Protein AF-A0A7C5DCW2-F1 (afdb_monomer_lite)

Foldseek 3Di:
DPPVVVVVVVVVVVVVVPDDPPQAADDDDLVPDDDDPPVCVVCVDPDDDDDDADPCVVCVLVQQPVVVCCVVPPDDCCVVQVDFDADPSGGTVSVVVVVVVVCVVVVVDDDDHLDDDPVCVVVVNPDRVLSQQCVQQVHNRPQGAGQLCSVLVSCVVVVVDDPPDAQPAEDCDDDHRNGGDHNDDDDPSSRYQHAHPVRHRPPPPPDPDVVVDDPVCSPDPCSPPDPD

Secondary structure (DSSP, 8-state):
--HHHHHHHHHHHHHHHSSPP--PPPP--GGG----HHHHHHHTT--------STTTTTTTTTTTHHHHHHH-SS--HHHHT---B-TT--BGGGTHHHHHHHHHHTS---------HHHHHTT---HHHHHHHHHHTSS-TTPPPHHHHHHHHHHHTTSS-TTSS-S-EES-SS-TTS---SSPPPGGGS-EE--TTS--TT-SS---GGGS-HHHHTSTTTTS---

Radius of gyration: 23.37 Å; chains: 1; bounding box: 55×63×64 Å

Sequence (228 aa):
MKRRDFIKLSMAAGTAVLLPDFSYAKELDISQITFSSGINTTNNAQTIIIFMYGGASQLGGNLSNIEEIKTASQSNYDNYFRGLTPTANKCWQEAGGTHMESLLANGDMTLFRCCYSKVREENNNKSHGSCTAQNQKGSFDEDSAGILANLAQILESNAVVNENTLMPFITLEGESKFYIEGQKPLSGYLKPVGLTEDLENPYSRDERDWRYYTPQERDIPDYNDDPA

Structure (mmCIF, N/CA/C/O backbone):
data_AF-A0A7C5DCW2-F1
#
_entry.id   AF-A0A7C5DCW2-F1
#
loop_
_atom_site.group_PDB
_atom_site.id
_atom_site.type_symbol
_atom_site.label_atom_id
_atom_site.label_alt_id
_atom_site.label_comp_id
_atom_site.label_asym_id
_atom_site.label_entity_id
_atom_site.label_seq_id
_atom_site.pdbx_PDB_ins_code
_atom_site.Cartn_x
_atom_site.Cartn_y
_atom_site.Cartn_z
_atom_site.occupancy
_atom_site.B_iso_or_equiv
_atom_site.auth_seq_id
_atom_site.auth_comp_id
_atom_site.auth_asym_id
_atom_site.auth_atom_id
_atom_si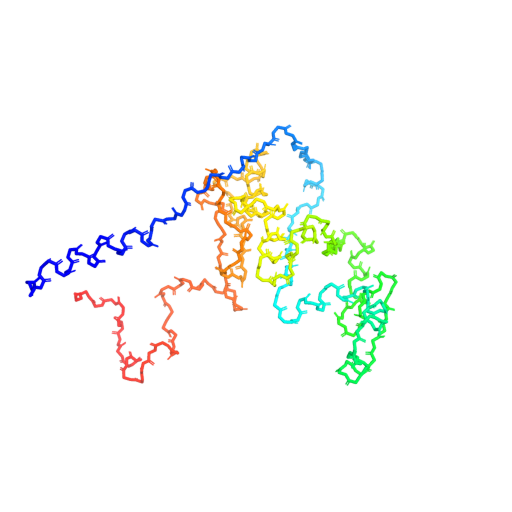te.pdbx_PDB_model_num
ATOM 1 N N . MET A 1 1 ? 16.546 44.649 23.713 1.00 51.41 1 MET A N 1
ATOM 2 C CA . MET A 1 1 ? 15.360 43.765 23.798 1.00 51.41 1 MET A CA 1
ATOM 3 C C . MET A 1 1 ? 15.480 42.895 25.036 1.00 51.41 1 MET A C 1
ATOM 5 O O . MET A 1 1 ? 16.537 42.311 25.240 1.00 51.41 1 MET A O 1
ATOM 9 N N . LYS A 1 2 ? 14.458 42.848 25.900 1.00 61.66 2 LYS A N 1
ATOM 10 C CA . LYS A 1 2 ? 14.501 42.022 27.115 1.00 61.66 2 LYS A CA 1
ATOM 11 C C . LYS A 1 2 ? 14.342 40.559 26.689 1.00 61.66 2 LYS A C 1
ATOM 13 O O . LYS A 1 2 ? 13.412 40.243 25.960 1.00 61.66 2 LYS A O 1
ATOM 18 N N . ARG A 1 3 ? 15.230 39.668 27.146 1.00 57.88 3 ARG A N 1
ATOM 19 C CA . ARG A 1 3 ? 15.242 38.215 26.847 1.00 57.88 3 ARG A CA 1
ATOM 20 C C . ARG A 1 3 ? 13.853 37.558 26.939 1.00 57.88 3 ARG A C 1
ATOM 22 O O . ARG A 1 3 ? 13.533 36.660 26.172 1.00 57.88 3 ARG A O 1
ATOM 29 N N . ARG A 1 4 ? 13.012 38.059 27.846 1.00 60.53 4 ARG A N 1
ATOM 30 C CA . ARG A 1 4 ? 11.632 37.611 28.061 1.00 60.53 4 ARG A CA 1
ATOM 31 C C . ARG A 1 4 ? 10.674 37.955 26.912 1.00 60.53 4 ARG A C 1
ATOM 33 O O . ARG A 1 4 ? 9.762 37.183 26.656 1.00 60.53 4 ARG A O 1
ATOM 40 N N . ASP A 1 5 ? 10.884 39.071 26.223 1.00 60.31 5 ASP A N 1
ATOM 41 C CA . ASP A 1 5 ? 10.054 39.484 25.085 1.00 60.31 5 ASP A CA 1
ATOM 42 C C . ASP A 1 5 ? 10.453 38.711 23.819 1.00 60.31 5 ASP A C 1
ATOM 44 O O . ASP A 1 5 ? 9.588 38.327 23.040 1.00 60.31 5 ASP A O 1
ATOM 48 N N . PHE A 1 6 ? 11.745 38.384 23.675 1.00 58.97 6 PHE A N 1
ATOM 49 C CA . PHE A 1 6 ? 12.241 37.499 22.616 1.00 58.97 6 PHE A CA 1
ATOM 50 C C . PHE A 1 6 ? 11.664 36.085 22.751 1.00 58.97 6 PHE A C 1
ATOM 52 O O . PHE A 1 6 ? 11.065 35.595 21.807 1.00 58.97 6 PHE A O 1
ATOM 59 N N . ILE A 1 7 ? 11.737 35.466 23.937 1.00 53.62 7 ILE A N 1
ATOM 60 C CA . ILE A 1 7 ? 11.194 34.111 24.154 1.00 53.62 7 ILE A CA 1
ATOM 61 C C . ILE A 1 7 ? 9.680 34.061 23.903 1.00 53.62 7 ILE A C 1
ATOM 63 O O . ILE A 1 7 ? 9.200 33.117 23.284 1.00 53.62 7 ILE A O 1
ATOM 67 N N . LYS A 1 8 ? 8.923 35.085 24.316 1.00 43.97 8 LYS A N 1
ATOM 68 C CA . LYS A 1 8 ? 7.479 35.154 24.038 1.00 43.97 8 LYS A CA 1
ATOM 69 C C . LYS A 1 8 ? 7.176 35.253 22.544 1.00 43.97 8 LYS A C 1
ATOM 71 O O . LYS A 1 8 ? 6.247 34.600 22.080 1.00 43.97 8 LYS A O 1
ATOM 76 N N . LEU A 1 9 ? 7.960 36.033 21.798 1.00 45.28 9 LEU A N 1
ATOM 77 C CA . LEU A 1 9 ? 7.805 36.160 20.351 1.00 4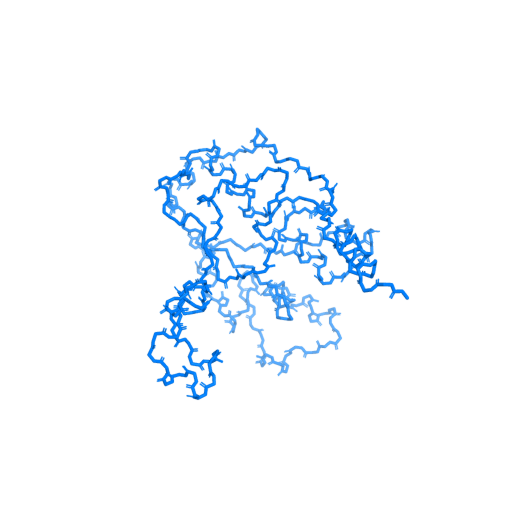5.28 9 LEU A CA 1
ATOM 78 C C . LEU A 1 9 ? 8.198 34.861 19.628 1.00 45.28 9 LEU A C 1
ATOM 80 O O . LEU A 1 9 ? 7.478 34.428 18.736 1.00 45.28 9 LEU A O 1
ATOM 84 N N . SER A 1 10 ? 9.280 34.202 20.053 1.00 51.59 10 SER A N 1
ATOM 85 C CA . SER A 1 10 ? 9.723 32.913 19.506 1.00 51.59 10 SER A CA 1
ATOM 86 C C . SER A 1 10 ? 8.729 31.787 19.795 1.00 51.59 10 SER A C 1
ATOM 88 O O . SER A 1 10 ? 8.511 30.943 18.935 1.00 51.59 10 SER A O 1
ATOM 90 N N . MET A 1 11 ? 8.090 31.785 20.970 1.00 41.72 11 MET A N 1
ATOM 91 C CA . MET A 1 11 ? 7.032 30.825 21.299 1.00 41.72 11 MET A CA 1
ATOM 92 C C . MET A 1 11 ? 5.752 31.085 20.500 1.00 41.72 11 MET A C 1
ATOM 94 O O . MET A 1 11 ? 5.173 30.135 19.992 1.00 41.72 11 MET A O 1
ATOM 98 N N . ALA A 1 12 ? 5.341 32.347 20.330 1.00 43.56 12 ALA A N 1
ATOM 99 C CA . ALA A 1 12 ? 4.166 32.694 19.528 1.00 43.56 12 ALA A CA 1
ATOM 100 C C . ALA A 1 12 ? 4.370 32.401 18.027 1.00 43.56 12 ALA A C 1
ATOM 102 O O . ALA A 1 12 ? 3.467 31.890 17.365 1.00 43.56 12 ALA A O 1
ATOM 103 N N . ALA A 1 13 ? 5.573 32.664 17.501 1.00 43.00 13 ALA A N 1
ATOM 104 C CA . ALA A 1 13 ? 5.956 32.299 16.138 1.00 43.00 13 ALA A CA 1
ATOM 105 C C . ALA A 1 13 ? 6.102 30.775 15.973 1.00 43.00 13 ALA A C 1
ATOM 107 O O . ALA A 1 13 ? 5.686 30.231 14.956 1.00 43.00 13 ALA A O 1
ATOM 108 N N . GLY A 1 14 ? 6.613 30.074 16.991 1.00 40.44 14 GLY A N 1
ATOM 109 C CA . GLY A 1 14 ? 6.705 28.613 17.015 1.00 40.44 14 GLY A CA 1
ATOM 110 C C . GLY A 1 14 ? 5.340 27.926 17.017 1.00 40.44 14 GLY A C 1
ATOM 111 O O . GLY A 1 14 ? 5.153 26.951 16.301 1.00 40.44 14 GLY A O 1
ATOM 112 N N . THR A 1 15 ? 4.350 28.461 17.740 1.00 34.00 15 THR A N 1
ATOM 113 C CA . THR A 1 15 ? 2.981 27.921 17.718 1.00 34.00 15 THR A CA 1
ATOM 114 C C . THR A 1 15 ? 2.258 28.185 16.403 1.00 34.00 15 THR A C 1
ATOM 116 O O . THR A 1 15 ? 1.467 27.350 15.998 1.00 34.00 15 THR A O 1
ATOM 119 N N . ALA A 1 16 ? 2.546 29.286 15.700 1.00 37.25 16 ALA A N 1
ATOM 120 C CA . ALA A 1 16 ? 1.949 29.557 14.387 1.00 37.25 16 ALA A CA 1
ATOM 121 C C . ALA A 1 16 ? 2.520 28.664 13.267 1.00 37.25 16 ALA A C 1
ATOM 123 O O . ALA A 1 16 ? 1.853 28.459 12.262 1.00 37.25 16 ALA A O 1
ATOM 124 N N . VAL A 1 17 ? 3.728 28.115 13.452 1.00 38.78 17 VAL A N 1
ATOM 125 C CA . VAL A 1 17 ? 4.361 27.144 12.535 1.00 38.78 17 VAL A CA 1
ATOM 126 C C . VAL A 1 17 ? 3.994 25.691 12.888 1.00 38.78 17 VAL A C 1
ATOM 128 O O . VAL A 1 17 ? 4.188 24.791 12.079 1.00 38.78 17 VAL A O 1
ATOM 131 N N . LEU A 1 18 ? 3.437 25.458 14.083 1.00 37.22 18 LEU A N 1
ATOM 132 C CA . LEU A 1 18 ? 3.005 24.143 14.576 1.00 37.22 18 LEU A CA 1
ATOM 133 C C . LEU A 1 18 ? 1.483 23.971 14.626 1.00 37.22 18 LEU A C 1
ATOM 135 O O . LEU A 1 18 ? 1.011 22.952 15.130 1.00 37.22 18 LEU A O 1
ATOM 139 N N . LEU A 1 19 ? 0.705 24.934 14.124 1.00 35.00 19 LEU A N 1
ATOM 140 C CA . LEU A 1 19 ? -0.683 24.633 13.809 1.00 35.00 19 LEU A CA 1
ATOM 141 C C . LEU A 1 19 ? -0.652 23.738 12.566 1.00 35.00 19 LEU A C 1
ATOM 143 O O . LEU A 1 19 ? -0.165 24.203 11.534 1.00 35.00 19 LEU A O 1
ATOM 147 N N . PRO A 1 20 ? -1.112 22.473 12.636 1.00 37.38 20 PRO A N 1
ATOM 148 C CA . PRO A 1 20 ? -1.437 21.770 11.408 1.00 37.38 20 PRO A CA 1
ATOM 149 C C . PRO A 1 20 ? -2.408 22.668 10.643 1.00 37.38 20 PRO A C 1
ATOM 151 O O . PRO A 1 20 ? -3.296 23.273 11.258 1.00 37.38 20 PRO A O 1
ATOM 154 N N . ASP A 1 21 ? -2.224 22.792 9.329 1.00 37.47 21 ASP A N 1
ATOM 155 C CA . ASP A 1 21 ? -3.299 23.295 8.489 1.00 37.47 21 ASP A CA 1
ATOM 156 C C . ASP A 1 21 ? -4.546 22.496 8.889 1.00 37.47 21 ASP A C 1
ATOM 158 O O . ASP A 1 21 ? -4.567 21.267 8.804 1.00 37.47 21 ASP A O 1
ATOM 162 N N . PHE A 1 22 ? -5.559 23.177 9.433 1.00 41.41 22 PHE A N 1
ATOM 163 C CA . PHE A 1 22 ? -6.889 22.595 9.598 1.00 41.41 22 PHE A CA 1
ATOM 164 C C . PHE A 1 22 ? -7.523 22.560 8.213 1.00 41.41 22 PHE A C 1
ATOM 166 O O . PHE A 1 22 ? -8.477 23.273 7.905 1.00 41.41 22 PHE A O 1
ATOM 173 N N . SER A 1 23 ? -6.903 21.784 7.345 1.00 38.34 23 SER A N 1
ATOM 174 C CA . SER A 1 23 ? -7.426 21.383 6.072 1.00 38.34 23 SER A CA 1
ATOM 175 C C . SER A 1 23 ? -8.287 20.149 6.381 1.00 38.34 23 SER A C 1
ATOM 177 O O . SER A 1 23 ? -7.886 19.171 7.021 1.00 38.34 23 SER A O 1
ATOM 179 N N . TYR A 1 24 ? -9.585 20.330 6.160 1.00 42.19 24 TYR A N 1
ATOM 180 C CA . TYR A 1 24 ? -10.626 19.421 6.613 1.00 42.19 24 TYR A CA 1
ATOM 181 C C . TYR A 1 24 ? -10.831 18.332 5.562 1.00 42.19 24 TYR A C 1
ATOM 183 O O . TYR A 1 24 ? -11.308 18.610 4.466 1.00 42.19 24 TYR A O 1
ATOM 191 N N . ALA A 1 25 ? -10.560 17.079 5.934 1.00 50.09 25 ALA A N 1
ATOM 192 C CA . ALA A 1 25 ? -10.631 15.948 5.007 1.00 50.09 25 ALA A CA 1
ATOM 193 C C . ALA A 1 25 ? -12.023 15.579 4.521 1.00 50.09 25 ALA A C 1
ATOM 195 O O . ALA A 1 25 ? -13.022 15.834 5.180 1.00 50.09 25 ALA A O 1
ATOM 196 N N . LYS A 1 26 ? -12.110 14.875 3.398 1.00 60.62 26 LYS A N 1
ATOM 197 C CA . LYS A 1 26 ? -13.349 14.184 3.048 1.00 60.62 26 LYS A CA 1
ATOM 198 C C . LYS A 1 26 ? -13.598 12.995 3.987 1.00 60.62 26 LYS A C 1
ATOM 200 O O . LYS A 1 26 ? -12.734 12.129 4.135 1.00 60.62 26 LYS A O 1
ATOM 205 N N . GLU A 1 27 ? -14.784 12.932 4.596 1.00 66.88 27 GLU A N 1
ATOM 206 C CA . GLU A 1 27 ? -15.206 11.768 5.384 1.00 66.88 27 GLU A CA 1
ATOM 207 C C . GLU A 1 27 ? -15.372 10.524 4.498 1.00 66.88 27 GLU A C 1
ATOM 209 O O . GLU A 1 27 ? -15.884 10.590 3.374 1.00 66.88 27 GLU A O 1
ATOM 214 N N . LEU A 1 28 ? -14.942 9.374 5.022 1.00 77.44 28 LEU A N 1
ATOM 215 C CA . LEU A 1 28 ? -15.181 8.076 4.406 1.00 77.44 28 LEU A CA 1
ATOM 216 C C . LEU A 1 28 ? -16.649 7.679 4.608 1.00 77.44 28 LEU A C 1
ATOM 218 O O . LEU A 1 28 ? -17.067 7.369 5.723 1.00 77.44 28 LEU A O 1
ATOM 222 N N . ASP A 1 29 ? -17.422 7.638 3.524 1.00 83.31 29 ASP A N 1
ATOM 223 C CA . ASP A 1 29 ? -18.810 7.176 3.565 1.00 83.31 29 ASP A CA 1
ATOM 224 C C . ASP A 1 29 ? -18.877 5.641 3.520 1.00 83.31 29 ASP A C 1
ATOM 226 O O . ASP A 1 29 ? -18.942 5.022 2.455 1.00 83.31 29 ASP A O 1
ATOM 230 N N . ILE A 1 30 ? -18.869 5.023 4.704 1.00 81.31 30 ILE A N 1
ATOM 231 C CA . ILE A 1 30 ? -18.966 3.567 4.881 1.00 81.31 30 ILE A CA 1
ATOM 232 C C . ILE A 1 30 ? -20.242 2.994 4.243 1.00 81.31 30 ILE A C 1
ATOM 234 O O . ILE A 1 30 ? -20.232 1.847 3.800 1.00 81.31 30 ILE A O 1
ATOM 238 N N . SER A 1 31 ? -21.328 3.772 4.139 1.00 80.44 31 SER A N 1
ATOM 239 C CA . SER A 1 31 ? -22.601 3.285 3.584 1.00 80.44 31 SER A CA 1
ATOM 240 C C . SER A 1 31 ? -22.516 2.936 2.096 1.00 80.44 31 SER A C 1
ATOM 242 O O . SER A 1 31 ? -23.288 2.114 1.605 1.00 80.44 31 SER A O 1
ATOM 244 N N . GLN A 1 32 ? -21.559 3.533 1.381 1.00 83.31 32 GLN A N 1
ATOM 245 C CA . GLN A 1 32 ? -21.313 3.277 -0.039 1.00 83.31 32 GLN A CA 1
ATOM 246 C C . GLN A 1 32 ? -20.378 2.083 -0.270 1.00 83.31 32 GLN A C 1
ATOM 248 O O . GLN A 1 32 ? -20.121 1.704 -1.413 1.00 83.31 32 GLN A O 1
ATOM 253 N N . ILE A 1 33 ? -19.846 1.485 0.798 1.00 81.50 33 ILE A N 1
ATOM 254 C CA . ILE A 1 33 ? -18.842 0.428 0.717 1.00 81.50 33 ILE A CA 1
ATOM 255 C C . ILE A 1 33 ? -19.523 -0.921 0.907 1.00 81.50 33 ILE A C 1
ATOM 257 O O . ILE A 1 33 ? -20.071 -1.233 1.960 1.00 81.50 33 ILE A O 1
ATOM 261 N N . THR A 1 34 ? -19.452 -1.762 -0.123 1.00 82.06 34 THR A N 1
ATOM 262 C CA . THR A 1 34 ? -19.936 -3.142 -0.032 1.00 82.06 34 THR A CA 1
ATOM 263 C C . THR A 1 34 ? -18.843 -4.030 0.553 1.00 82.06 34 THR A C 1
ATOM 265 O O . THR A 1 34 ? -17.888 -4.385 -0.136 1.00 82.06 34 THR A O 1
ATOM 268 N N . PHE A 1 35 ? -18.983 -4.404 1.825 1.00 81.00 35 PHE A N 1
ATOM 269 C CA . PHE A 1 35 ? -18.094 -5.366 2.471 1.00 81.00 35 PHE A CA 1
ATOM 270 C C . PHE A 1 35 ? -18.594 -6.803 2.261 1.00 81.00 35 PHE A C 1
ATOM 272 O O . PHE A 1 35 ? -19.720 -7.143 2.620 1.00 81.00 35 PHE A O 1
ATOM 279 N N . SER A 1 36 ? -17.751 -7.666 1.688 1.00 80.38 36 SER A N 1
ATOM 280 C CA . SER A 1 36 ? -18.080 -9.081 1.481 1.00 80.38 36 SER A CA 1
ATOM 281 C C . SER A 1 36 ? -17.541 -9.938 2.624 1.00 80.38 36 SER A C 1
ATOM 283 O O . SER A 1 36 ? -16.375 -10.342 2.628 1.00 80.38 36 SER A O 1
ATOM 285 N N . SER A 1 37 ? -18.408 -10.269 3.582 1.00 71.69 37 SER A N 1
ATOM 286 C CA . SER A 1 37 ? -18.067 -11.170 4.691 1.00 71.69 37 SER A CA 1
ATOM 287 C C . SER A 1 37 ? -17.673 -12.575 4.217 1.00 71.69 37 SER A C 1
ATOM 289 O O . SER A 1 37 ? -16.816 -13.212 4.831 1.00 71.69 37 SER A O 1
ATOM 291 N N . GLY A 1 38 ? -18.237 -13.041 3.096 1.00 73.94 38 GLY A N 1
ATOM 292 C CA . GLY A 1 38 ? -17.915 -14.335 2.489 1.00 73.94 38 GLY A CA 1
ATOM 293 C C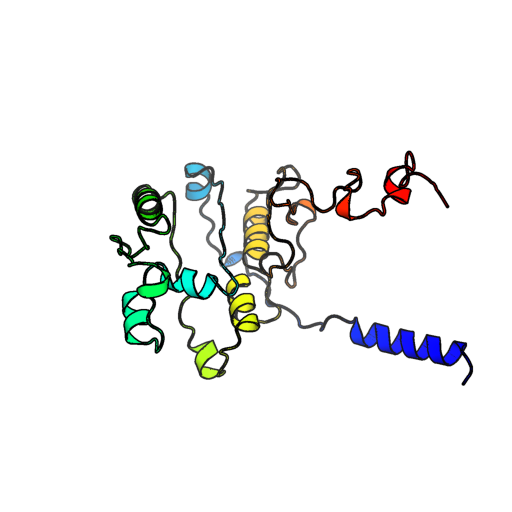 . GLY A 1 38 ? -16.475 -14.420 1.976 1.00 73.94 38 GLY A C 1
ATOM 294 O O . GLY A 1 38 ? -15.816 -15.436 2.176 1.00 73.94 38 GLY A O 1
ATOM 295 N N . ILE A 1 39 ? -15.950 -13.342 1.379 1.00 70.25 39 ILE A N 1
ATOM 296 C CA . ILE A 1 39 ? -14.544 -13.294 0.937 1.00 70.25 39 ILE A CA 1
ATOM 297 C C . ILE A 1 39 ? -13.610 -13.325 2.150 1.00 70.25 39 ILE A C 1
ATOM 299 O O . ILE A 1 39 ? -12.673 -14.118 2.179 1.00 70.25 39 ILE A O 1
ATOM 303 N N . ASN A 1 40 ? -13.891 -12.515 3.176 1.00 70.19 40 ASN A N 1
ATOM 304 C CA . ASN A 1 40 ? -13.058 -12.460 4.379 1.00 70.19 40 ASN A CA 1
ATOM 305 C C . ASN A 1 40 ? -12.978 -13.820 5.099 1.00 70.19 40 ASN A C 1
ATOM 307 O O . ASN A 1 40 ? -11.896 -14.292 5.437 1.00 70.19 40 ASN A O 1
ATOM 311 N N . THR A 1 41 ? -14.129 -14.472 5.291 1.00 69.50 41 THR A N 1
ATOM 312 C CA . THR A 1 41 ? -14.218 -15.777 5.971 1.00 69.50 41 THR A CA 1
ATOM 313 C C . THR A 1 41 ? -13.579 -16.914 5.179 1.00 69.50 41 THR A C 1
ATOM 315 O O . THR A 1 41 ? -12.977 -17.797 5.781 1.00 69.50 41 THR A O 1
ATOM 318 N N . THR A 1 42 ? -13.661 -16.886 3.846 1.00 69.44 42 THR A N 1
ATOM 319 C CA . THR A 1 42 ? -13.056 -17.919 2.986 1.00 69.44 42 THR A CA 1
ATOM 320 C C . THR A 1 42 ? -11.534 -17.790 2.917 1.00 69.44 42 THR A C 1
ATOM 322 O O . THR A 1 42 ? -10.840 -18.801 2.878 1.00 69.44 42 THR A O 1
ATOM 325 N N . ASN A 1 43 ? -11.011 -16.560 2.944 1.00 63.00 43 ASN A N 1
ATOM 326 C CA . ASN A 1 43 ? -9.582 -16.299 2.760 1.00 63.00 43 ASN A CA 1
ATOM 327 C C . ASN A 1 43 ? -8.782 -16.218 4.066 1.00 63.00 43 ASN A C 1
ATOM 329 O O . ASN A 1 43 ? -7.563 -16.086 3.995 1.00 63.00 43 ASN A O 1
ATOM 333 N N . ASN A 1 44 ? -9.438 -16.255 5.236 1.00 62.28 44 ASN A N 1
ATOM 334 C CA . ASN A 1 44 ? -8.809 -16.044 6.548 1.00 62.28 44 ASN A CA 1
ATOM 335 C C . ASN A 1 44 ? -7.792 -14.883 6.510 1.00 62.28 44 ASN A C 1
ATOM 337 O O . ASN A 1 44 ? -6.629 -15.048 6.878 1.00 62.28 44 ASN A O 1
ATOM 341 N N . ALA A 1 45 ? -8.209 -13.766 5.903 1.00 60.97 45 ALA A N 1
ATOM 342 C CA . ALA A 1 45 ? -7.323 -12.911 5.121 1.00 60.97 45 ALA A CA 1
ATOM 343 C C . ALA A 1 45 ? -6.201 -12.262 5.951 1.00 60.97 45 ALA A C 1
ATOM 345 O O . ALA A 1 45 ? -6.354 -11.173 6.500 1.00 60.97 45 ALA A O 1
ATOM 346 N N . GLN A 1 46 ? -5.032 -12.901 5.965 1.00 69.50 46 GLN A N 1
ATOM 347 C CA . GLN A 1 46 ? -3.767 -12.284 6.345 1.00 69.50 46 GLN A CA 1
ATOM 348 C C . GLN A 1 46 ? -3.193 -11.619 5.097 1.00 69.50 46 GLN A C 1
ATOM 350 O O . GLN A 1 46 ? -2.667 -12.282 4.206 1.00 69.50 46 GLN A O 1
ATOM 355 N N . THR A 1 47 ? -3.362 -10.302 4.994 1.00 73.00 47 THR A N 1
ATOM 356 C CA . THR A 1 47 ? -2.934 -9.555 3.808 1.00 73.00 47 THR A CA 1
ATOM 357 C C . THR A 1 47 ? -1.607 -8.870 4.082 1.00 73.00 47 THR A C 1
ATOM 359 O O . THR A 1 47 ? -1.523 -8.001 4.946 1.00 73.00 47 THR A O 1
ATOM 362 N N . ILE A 1 48 ? -0.581 -9.227 3.312 1.00 71.81 48 ILE A N 1
ATOM 363 C CA . ILE A 1 48 ? 0.674 -8.478 3.275 1.00 71.81 48 ILE A CA 1
ATOM 364 C C . ILE A 1 48 ? 0.549 -7.433 2.171 1.00 71.81 48 ILE A C 1
ATOM 366 O O . ILE A 1 48 ? 0.355 -7.767 1.002 1.00 71.81 48 ILE A O 1
ATOM 370 N N . ILE A 1 49 ? 0.661 -6.161 2.542 1.00 74.81 49 ILE A N 1
ATOM 371 C CA . ILE A 1 49 ? 0.637 -5.049 1.594 1.00 74.81 49 ILE A CA 1
ATOM 372 C C . ILE A 1 49 ? 2.066 -4.568 1.417 1.00 74.81 49 ILE A C 1
ATOM 374 O O . ILE A 1 49 ? 2.663 -4.001 2.325 1.00 74.81 49 ILE A O 1
ATOM 378 N N . ILE A 1 50 ? 2.610 -4.806 0.227 1.00 72.94 50 ILE A N 1
ATOM 379 C CA . ILE A 1 50 ? 3.939 -4.337 -0.148 1.00 72.94 50 ILE A CA 1
ATOM 380 C C . ILE A 1 50 ? 3.754 -3.130 -1.053 1.00 72.94 50 ILE A C 1
ATOM 382 O O . ILE A 1 50 ? 3.339 -3.261 -2.206 1.00 72.94 50 ILE A O 1
ATOM 386 N N . PHE A 1 51 ? 4.071 -1.947 -0.537 1.00 73.88 51 PHE A N 1
ATOM 387 C CA . PHE A 1 51 ? 4.109 -0.738 -1.342 1.00 73.88 51 PHE A CA 1
ATOM 388 C C . PHE A 1 51 ? 5.548 -0.338 -1.618 1.00 73.88 51 PHE A C 1
ATOM 390 O O . PHE A 1 51 ? 6.278 0.114 -0.743 1.00 73.88 51 PHE A O 1
ATOM 397 N N . MET A 1 52 ? 5.961 -0.485 -2.869 1.00 68.69 52 MET A N 1
ATOM 398 C CA . MET A 1 52 ? 7.289 -0.064 -3.289 1.00 68.69 52 MET A CA 1
ATOM 399 C C . MET A 1 52 ? 7.263 1.445 -3.570 1.00 68.69 52 MET A C 1
ATOM 401 O O . MET A 1 52 ? 6.572 1.879 -4.490 1.00 68.69 52 MET A O 1
ATOM 405 N N . TYR A 1 53 ? 8.026 2.241 -2.815 1.00 64.56 53 TYR A N 1
ATOM 406 C CA . TYR A 1 53 ? 8.262 3.676 -3.060 1.00 64.56 53 TYR A CA 1
ATOM 407 C C . TYR A 1 53 ? 9.766 4.027 -2.941 1.00 64.56 53 TYR A C 1
ATOM 409 O O . TYR A 1 53 ? 10.538 3.257 -2.379 1.00 64.56 53 TYR A O 1
ATOM 417 N N . GLY A 1 54 ? 10.222 5.129 -3.558 1.00 57.28 54 GLY A N 1
ATOM 418 C CA . GLY A 1 54 ? 11.645 5.529 -3.631 1.00 57.28 54 GLY A CA 1
ATOM 419 C C . GLY A 1 54 ? 12.335 5.293 -4.990 1.00 57.28 54 GLY A C 1
ATOM 420 O O . GLY A 1 54 ? 11.682 4.984 -5.985 1.00 57.28 54 GLY A O 1
ATOM 421 N N . GLY A 1 55 ? 13.663 5.442 -5.068 1.00 46.06 55 GLY A N 1
ATOM 422 C CA . GLY A 1 55 ? 14.416 5.407 -6.341 1.00 46.06 55 GLY A CA 1
ATOM 423 C C . GLY A 1 55 ? 14.277 4.102 -7.141 1.00 46.06 55 GLY A C 1
ATOM 424 O O . GLY A 1 55 ? 14.246 4.125 -8.368 1.00 46.06 55 GLY A O 1
ATOM 425 N N . ALA A 1 56 ? 14.092 2.971 -6.455 1.00 40.84 56 ALA A N 1
ATOM 426 C CA . ALA A 1 56 ? 13.792 1.681 -7.078 1.00 40.84 56 ALA A CA 1
ATOM 427 C C . ALA A 1 56 ? 12.289 1.462 -7.352 1.00 40.84 56 ALA A C 1
ATOM 429 O O . ALA A 1 56 ? 11.929 0.541 -8.068 1.00 40.84 56 ALA A O 1
ATOM 430 N N . SER A 1 57 ? 11.377 2.291 -6.838 1.00 47.78 57 SER A N 1
ATOM 431 C CA . SER A 1 57 ? 9.924 2.111 -7.037 1.00 47.78 57 SER A CA 1
ATOM 432 C C . SER A 1 57 ? 9.410 2.542 -8.396 1.00 47.78 57 SER A C 1
ATOM 434 O O . SER A 1 57 ? 8.409 2.012 -8.877 1.00 47.78 57 SER A O 1
ATOM 436 N N . GLN A 1 58 ? 10.151 3.431 -9.060 1.00 45.91 58 GLN A N 1
ATOM 437 C CA . GLN A 1 58 ? 9.989 3.622 -10.491 1.00 45.91 58 GLN A CA 1
ATOM 438 C C . GLN A 1 58 ? 10.182 2.277 -11.207 1.00 45.91 58 GLN A C 1
ATOM 440 O O . GLN A 1 58 ? 9.497 2.060 -12.186 1.00 45.91 58 GLN A O 1
ATOM 445 N N . LEU A 1 59 ? 10.969 1.328 -10.665 1.00 44.97 59 LEU A N 1
ATOM 446 C CA . LEU A 1 59 ? 11.081 -0.051 -11.165 1.00 44.97 59 LEU A CA 1
ATOM 447 C C . LEU A 1 59 ? 9.899 -0.962 -10.778 1.00 44.97 59 LEU A C 1
ATOM 449 O O . LEU A 1 59 ? 9.634 -1.924 -11.487 1.00 44.97 59 LEU A O 1
ATOM 453 N N . GLY A 1 60 ? 9.143 -0.654 -9.720 1.00 41.62 60 GLY A N 1
ATOM 454 C CA . GLY A 1 60 ? 7.933 -1.399 -9.335 1.00 41.62 60 GLY A CA 1
ATOM 455 C C . GLY A 1 60 ? 6.809 -1.266 -10.371 1.00 41.62 60 GLY A C 1
ATOM 456 O O . GLY A 1 60 ? 6.181 -2.253 -10.744 1.00 41.62 60 GLY A O 1
ATOM 457 N N . GLY A 1 61 ? 6.632 -0.064 -10.934 1.00 50.66 61 GLY A N 1
ATOM 458 C CA . GLY A 1 61 ? 5.818 0.140 -12.143 1.00 50.66 61 GLY A CA 1
ATOM 459 C C . GLY A 1 61 ? 6.421 -0.515 -13.395 1.00 50.66 61 GLY A C 1
ATOM 460 O O . GLY A 1 61 ? 5.699 -0.834 -14.340 1.00 50.66 61 GLY A O 1
ATOM 461 N N . ASN A 1 62 ? 7.730 -0.779 -13.377 1.00 54.84 62 ASN A N 1
ATOM 462 C CA . ASN A 1 62 ? 8.460 -1.398 -14.478 1.00 54.84 62 ASN A CA 1
ATOM 463 C C . ASN A 1 62 ? 8.410 -2.924 -14.456 1.00 54.84 62 ASN A C 1
ATOM 465 O O . ASN A 1 62 ? 8.714 -3.517 -15.494 1.00 54.84 62 ASN A O 1
ATOM 469 N N . LEU A 1 63 ? 7.984 -3.543 -13.343 1.00 61.25 63 LEU A N 1
ATOM 470 C CA . LEU A 1 63 ? 7.937 -4.998 -13.184 1.00 61.25 63 LEU A CA 1
ATOM 471 C C . LEU A 1 63 ? 7.231 -5.669 -14.353 1.00 61.25 63 LEU A C 1
ATOM 473 O O . LEU A 1 63 ? 7.665 -6.732 -14.747 1.00 61.25 63 LEU A O 1
ATOM 477 N N . SER A 1 64 ? 6.212 -5.043 -14.946 1.00 67.06 64 SER A N 1
ATOM 478 C CA . SER A 1 64 ? 5.446 -5.616 -16.057 1.00 67.06 64 SER A CA 1
ATOM 479 C C . SER A 1 64 ? 5.463 -4.826 -17.368 1.00 67.06 64 SER A C 1
ATOM 481 O O . SER A 1 64 ? 4.789 -5.207 -18.325 1.00 67.06 64 SER A O 1
ATOM 483 N N . ASN A 1 65 ? 6.158 -3.691 -17.422 1.00 71.81 65 ASN A N 1
ATOM 484 C CA . ASN A 1 65 ? 6.044 -2.743 -18.540 1.00 71.81 65 ASN A CA 1
ATOM 485 C C . ASN A 1 65 ? 7.406 -2.389 -19.152 1.00 71.81 65 ASN A C 1
ATOM 487 O O . ASN A 1 65 ? 7.513 -1.409 -19.886 1.00 71.81 65 ASN A O 1
ATOM 491 N N . ILE A 1 66 ? 8.448 -3.181 -18.866 1.00 71.69 66 ILE A N 1
ATOM 492 C CA . ILE A 1 66 ? 9.830 -2.885 -19.271 1.00 71.69 66 ILE A CA 1
ATOM 493 C C . ILE A 1 66 ? 9.978 -2.571 -20.762 1.00 71.69 66 ILE A C 1
ATOM 495 O O . ILE A 1 66 ? 10.752 -1.688 -21.105 1.00 71.69 66 ILE A O 1
ATOM 499 N N . GLU A 1 67 ? 9.208 -3.210 -21.641 1.00 74.56 67 GLU A N 1
ATOM 500 C CA . GLU A 1 67 ? 9.262 -2.943 -23.084 1.00 74.56 67 GLU A CA 1
ATOM 501 C C . GLU A 1 67 ? 8.801 -1.521 -23.456 1.00 74.56 67 GLU A C 1
ATOM 503 O O . GLU A 1 67 ? 9.434 -0.849 -24.274 1.00 74.56 67 GLU A O 1
ATOM 508 N N . GLU A 1 68 ? 7.746 -1.005 -22.814 1.00 73.19 68 GLU A N 1
ATOM 509 C CA . GLU A 1 68 ? 7.303 0.386 -23.007 1.00 73.19 68 GLU A CA 1
ATOM 510 C C . GLU A 1 68 ? 8.359 1.366 -22.493 1.00 73.19 68 GLU A C 1
ATOM 512 O O . GLU A 1 68 ? 8.657 2.366 -23.145 1.00 73.19 68 GLU A O 1
ATOM 517 N N . ILE A 1 69 ? 8.984 1.049 -21.358 1.00 70.25 69 ILE A N 1
ATOM 518 C CA . ILE A 1 69 ? 10.052 1.871 -20.783 1.00 70.25 69 ILE A CA 1
ATOM 519 C C . ILE A 1 69 ? 11.289 1.843 -21.661 1.00 70.25 69 ILE A C 1
ATOM 521 O O . ILE A 1 69 ? 11.847 2.897 -21.913 1.00 70.25 69 ILE A O 1
ATOM 525 N N . LYS A 1 70 ? 11.710 0.686 -22.173 1.00 72.12 70 LYS A N 1
ATOM 526 C CA . LYS A 1 70 ? 12.830 0.584 -23.118 1.00 72.12 70 LYS A CA 1
ATOM 527 C C . LYS A 1 70 ? 12.585 1.424 -24.370 1.00 72.12 70 LYS A C 1
ATOM 529 O O . LYS A 1 70 ? 13.519 2.025 -24.884 1.00 72.12 70 LYS A O 1
ATOM 534 N N . THR A 1 71 ? 11.333 1.502 -24.819 1.00 74.62 71 THR A N 1
ATOM 535 C CA . THR A 1 71 ? 10.939 2.319 -25.974 1.00 74.62 71 THR A CA 1
ATOM 536 C C . THR A 1 71 ? 10.942 3.820 -25.657 1.00 74.62 71 THR A C 1
ATOM 538 O O . THR A 1 71 ? 11.344 4.624 -26.494 1.00 74.62 71 THR A O 1
ATOM 541 N N . ALA A 1 72 ? 10.488 4.216 -24.464 1.00 70.12 72 ALA A N 1
ATOM 542 C CA . ALA A 1 72 ? 10.330 5.622 -24.078 1.00 70.12 72 ALA A CA 1
ATOM 543 C C . ALA A 1 72 ? 11.553 6.227 -23.359 1.00 70.12 72 ALA A C 1
ATOM 545 O O . ALA A 1 72 ? 11.700 7.449 -23.293 1.00 70.12 72 ALA A O 1
ATOM 546 N N . SER A 1 73 ? 12.415 5.391 -22.786 1.00 66.12 73 SER A N 1
ATOM 547 C CA . SER A 1 73 ? 13.579 5.782 -21.996 1.00 66.12 73 SER A CA 1
ATOM 548 C C . SER A 1 73 ? 14.754 6.142 -22.893 1.00 66.12 73 SER A C 1
ATOM 550 O O . SER A 1 73 ? 15.077 5.441 -23.846 1.00 66.12 73 SER A O 1
ATOM 552 N N . GLN A 1 74 ? 15.464 7.206 -22.524 1.00 65.81 74 GLN A N 1
ATOM 553 C CA . GLN A 1 74 ? 16.759 7.542 -23.123 1.00 65.81 74 GLN A CA 1
ATOM 554 C C . GLN A 1 74 ? 17.906 6.688 -22.548 1.00 65.81 74 GLN A C 1
ATOM 556 O O . GLN A 1 74 ? 19.006 6.673 -23.096 1.00 65.81 74 GLN A O 1
ATOM 561 N N . SER A 1 75 ? 17.653 5.972 -21.448 1.00 62.66 75 SER A N 1
ATOM 562 C CA . SER A 1 75 ? 18.612 5.105 -20.759 1.00 62.66 75 SER A CA 1
ATOM 563 C C . SER A 1 75 ? 18.435 3.644 -21.174 1.00 62.66 75 SER A C 1
ATOM 565 O O . SER A 1 75 ? 17.321 3.118 -21.120 1.00 62.66 75 SER A O 1
ATOM 567 N N . ASN A 1 76 ? 19.541 2.973 -21.517 1.00 65.75 76 ASN A N 1
ATOM 568 C CA . ASN A 1 76 ? 19.566 1.533 -21.774 1.00 65.75 76 ASN A CA 1
ATOM 569 C C . ASN A 1 76 ? 19.672 0.746 -20.454 1.00 65.75 76 ASN A C 1
ATOM 571 O O . ASN A 1 76 ? 20.676 0.835 -19.745 1.00 65.75 76 ASN A O 1
ATOM 575 N N . TYR A 1 77 ? 18.645 -0.047 -20.154 1.00 65.44 77 TYR A N 1
ATOM 576 C CA . TYR A 1 77 ? 18.555 -0.864 -18.943 1.00 65.44 77 TYR A CA 1
ATOM 577 C C . TYR A 1 77 ? 19.211 -2.252 -19.060 1.00 65.44 77 TYR A C 1
ATOM 579 O O . TYR A 1 77 ? 19.451 -2.889 -18.033 1.00 65.44 77 TYR A O 1
ATOM 587 N N . ASP A 1 78 ? 19.559 -2.713 -20.266 1.00 66.56 78 ASP A N 1
ATOM 588 C CA . ASP A 1 78 ? 20.108 -4.060 -20.489 1.00 66.56 78 ASP A CA 1
ATOM 589 C C . ASP A 1 78 ? 21.471 -4.250 -19.807 1.00 66.56 78 ASP A C 1
ATOM 591 O O . ASP A 1 78 ? 21.752 -5.316 -19.261 1.00 66.56 78 ASP A O 1
ATOM 595 N N . ASN A 1 79 ? 22.292 -3.196 -19.756 1.00 62.94 79 ASN A N 1
ATOM 596 C CA . ASN A 1 79 ? 23.609 -3.235 -19.112 1.00 62.94 79 ASN A CA 1
ATOM 597 C C . ASN A 1 79 ? 23.529 -3.295 -17.581 1.00 62.94 79 ASN A C 1
ATOM 599 O O . ASN A 1 79 ? 24.416 -3.864 -16.946 1.00 62.94 79 ASN A O 1
ATOM 603 N N . TYR A 1 80 ? 22.492 -2.697 -16.985 1.00 63.78 80 TYR A N 1
ATOM 604 C CA . TYR A 1 80 ? 22.346 -2.629 -15.530 1.00 63.78 80 TYR A CA 1
ATOM 605 C C . TYR A 1 80 ? 21.816 -3.949 -14.962 1.00 63.78 80 TYR A C 1
ATOM 607 O O . TYR A 1 80 ? 22.326 -4.438 -13.957 1.00 63.78 80 TYR A O 1
ATOM 615 N N . PHE A 1 81 ? 20.839 -4.554 -15.644 1.00 64.88 81 PHE A N 1
ATOM 616 C CA . PHE A 1 81 ? 20.193 -5.789 -15.191 1.00 64.88 81 PHE A CA 1
ATOM 617 C C . PHE A 1 81 ? 20.748 -7.068 -15.836 1.00 64.88 81 PHE A C 1
ATOM 619 O O . PHE A 1 81 ? 20.392 -8.156 -15.403 1.00 64.88 81 PHE A O 1
ATOM 626 N N . ARG A 1 82 ? 21.675 -6.958 -16.805 1.00 67.69 82 ARG A N 1
ATOM 627 C CA . ARG A 1 82 ? 22.262 -8.088 -17.560 1.00 67.69 82 ARG A CA 1
ATOM 628 C C . ARG A 1 82 ? 21.218 -8.900 -18.335 1.00 67.69 82 ARG A C 1
ATOM 630 O O . ARG A 1 82 ? 21.328 -10.118 -18.452 1.00 67.69 82 ARG A O 1
ATOM 637 N N . GLY A 1 83 ? 20.244 -8.194 -18.903 1.00 69.44 83 GLY A N 1
ATOM 638 C CA . GLY A 1 83 ? 19.067 -8.780 -19.536 1.00 69.44 83 GLY A CA 1
ATOM 639 C C . GLY A 1 83 ? 17.894 -8.906 -18.566 1.00 69.44 83 GLY A C 1
ATOM 640 O O . GLY A 1 83 ? 18.069 -9.040 -17.361 1.00 69.44 83 GLY A O 1
ATOM 641 N N . LEU A 1 84 ? 16.686 -8.796 -19.111 1.00 73.94 84 LEU A N 1
ATOM 642 C CA . LEU A 1 84 ? 15.433 -8.925 -18.376 1.00 73.94 84 LEU A CA 1
ATOM 643 C C . LEU A 1 84 ? 14.529 -9.856 -19.169 1.00 73.94 84 LEU A C 1
ATOM 645 O O . LEU A 1 84 ? 14.245 -9.577 -20.337 1.00 73.94 84 LEU A O 1
ATOM 649 N N . THR A 1 85 ? 14.082 -10.937 -18.537 1.00 82.56 85 THR A N 1
ATOM 650 C CA . THR A 1 85 ? 13.191 -11.912 -19.163 1.00 82.56 85 THR A CA 1
ATOM 651 C C . THR A 1 85 ? 11.770 -11.689 -18.644 1.00 82.56 85 THR A C 1
ATOM 653 O O . THR A 1 85 ? 11.502 -11.934 -17.463 1.00 82.56 85 THR A O 1
ATOM 656 N N . PRO A 1 86 ? 10.835 -11.193 -19.476 1.00 82.69 86 PRO A N 1
ATOM 657 C CA . PRO A 1 86 ? 9.455 -11.015 -19.055 1.00 82.69 86 PRO A CA 1
ATOM 658 C C . PRO A 1 86 ? 8.742 -12.368 -18.948 1.00 82.69 86 PRO A C 1
ATOM 660 O O . PRO A 1 86 ? 8.835 -13.224 -19.826 1.00 82.69 86 PRO A O 1
ATOM 663 N N . THR A 1 87 ? 7.987 -12.534 -17.870 1.00 86.00 87 THR A N 1
ATOM 664 C CA . THR A 1 87 ? 7.061 -13.656 -17.645 1.00 86.00 87 THR A CA 1
ATOM 665 C C . THR A 1 87 ? 5.700 -13.416 -18.325 1.00 86.00 87 THR A C 1
ATOM 667 O O . THR A 1 87 ? 5.524 -12.440 -19.057 1.00 86.00 87 THR A O 1
ATOM 670 N N . ALA A 1 88 ? 4.710 -14.293 -18.106 1.00 86.81 88 ALA A N 1
ATOM 671 C CA . ALA A 1 88 ? 3.395 -14.215 -18.754 1.00 86.81 88 ALA A CA 1
ATOM 672 C C . ALA A 1 88 ? 2.615 -12.930 -18.406 1.00 86.81 88 ALA A C 1
ATOM 674 O O . ALA A 1 88 ? 2.084 -12.269 -19.300 1.00 86.81 88 ALA A O 1
ATOM 675 N N . ASN A 1 89 ? 2.608 -12.517 -17.135 1.00 81.38 89 ASN A N 1
ATOM 676 C CA . ASN A 1 89 ? 2.071 -11.229 -16.682 1.00 81.38 89 ASN A CA 1
ATOM 677 C C . ASN A 1 89 ? 3.108 -10.098 -16.758 1.00 81.38 89 ASN A C 1
ATOM 679 O O . ASN A 1 89 ? 2.892 -8.998 -16.234 1.00 81.38 89 ASN A O 1
ATOM 683 N N . LYS A 1 90 ? 4.195 -10.354 -17.496 1.00 82.56 90 LYS A N 1
ATOM 684 C CA . LYS A 1 90 ? 5.307 -9.461 -17.816 1.00 82.56 90 LYS A CA 1
ATOM 685 C C . LYS A 1 90 ? 6.230 -9.137 -16.642 1.00 82.56 90 LYS A C 1
ATOM 687 O O . LYS A 1 90 ? 7.165 -8.377 -16.863 1.00 82.56 90 LYS A O 1
ATOM 692 N N . CYS A 1 91 ? 6.018 -9.729 -15.460 1.00 79.81 91 CYS A N 1
ATOM 693 C CA . CYS A 1 91 ? 6.918 -9.644 -14.303 1.00 79.81 91 CYS A CA 1
ATOM 694 C C . CYS A 1 91 ? 8.357 -10.028 -14.695 1.00 79.81 91 CYS A C 1
ATOM 696 O O . CYS A 1 91 ? 8.547 -10.937 -15.507 1.00 79.81 91 CYS A O 1
ATOM 698 N N . TRP A 1 92 ? 9.374 -9.386 -14.119 1.00 79.38 92 TRP A N 1
ATOM 699 C CA . TRP A 1 92 ? 10.775 -9.704 -14.428 1.00 79.38 92 TRP A CA 1
ATOM 700 C C . TRP A 1 92 ? 11.184 -11.004 -13.756 1.00 79.38 92 TRP A C 1
ATOM 702 O O . TRP A 1 92 ? 11.178 -11.092 -12.528 1.00 79.38 92 TRP A O 1
ATOM 712 N N . GLN A 1 93 ? 11.568 -12.005 -14.542 1.00 79.19 93 GLN A N 1
ATOM 713 C CA . GLN A 1 93 ? 11.965 -13.309 -14.023 1.00 79.19 93 GLN A CA 1
ATOM 714 C C . GLN A 1 93 ? 13.119 -13.199 -13.014 1.00 79.19 93 GLN A C 1
ATOM 716 O O . GLN A 1 93 ? 13.068 -13.810 -11.948 1.00 79.19 93 GLN A O 1
ATOM 721 N N . GLU A 1 94 ? 14.116 -12.368 -13.312 1.00 76.56 94 GLU A N 1
ATOM 722 C CA . GLU A 1 94 ? 15.317 -12.153 -12.500 1.00 76.56 94 GLU A CA 1
ATOM 723 C C . GLU A 1 94 ? 15.024 -11.442 -11.168 1.00 76.56 94 GLU A C 1
ATOM 725 O O . GLU A 1 94 ? 15.803 -11.557 -10.225 1.00 76.56 94 GLU A O 1
ATOM 730 N N . ALA A 1 95 ? 13.883 -10.753 -11.064 1.00 71.19 95 ALA A N 1
ATOM 731 C CA . ALA A 1 95 ? 13.402 -10.117 -9.836 1.00 71.19 95 ALA A CA 1
ATOM 732 C C . ALA A 1 95 ? 12.332 -10.962 -9.116 1.00 71.19 95 ALA A C 1
ATOM 734 O O . ALA A 1 95 ? 11.494 -10.428 -8.395 1.00 71.19 95 ALA A O 1
ATOM 735 N N . GLY A 1 96 ? 12.328 -12.283 -9.333 1.00 75.38 96 GLY A N 1
ATOM 736 C CA . GLY A 1 96 ? 11.371 -13.200 -8.705 1.00 75.38 96 GLY A CA 1
ATOM 737 C C . GLY A 1 96 ? 10.027 -13.308 -9.431 1.00 75.38 96 GLY A C 1
ATOM 738 O O . GLY A 1 96 ? 9.084 -13.880 -8.884 1.00 75.38 96 GLY A O 1
ATOM 739 N N . GLY A 1 97 ? 9.926 -12.818 -10.670 1.00 80.12 97 GLY A N 1
ATOM 740 C CA . GLY A 1 97 ? 8.692 -12.814 -11.457 1.00 80.12 97 GLY A CA 1
ATOM 741 C C . GLY A 1 97 ? 8.036 -14.189 -11.577 1.00 80.12 97 GLY A C 1
ATOM 742 O O . GLY A 1 97 ? 6.823 -14.277 -11.455 1.00 80.12 97 GLY A O 1
ATOM 743 N N . THR A 1 98 ? 8.807 -15.276 -11.701 1.00 84.44 98 THR A N 1
ATOM 744 C CA . THR A 1 98 ? 8.256 -16.647 -11.743 1.00 84.44 98 THR A CA 1
ATOM 745 C C . THR A 1 98 ? 7.481 -17.015 -10.476 1.00 84.44 98 THR A C 1
ATOM 747 O O . THR A 1 98 ? 6.468 -17.707 -10.550 1.00 84.44 98 THR A O 1
ATOM 750 N N . HIS A 1 99 ? 7.918 -16.541 -9.307 1.00 83.12 99 HIS A N 1
ATOM 751 C CA . HIS A 1 99 ? 7.178 -16.752 -8.064 1.00 83.12 99 HIS A CA 1
ATOM 752 C C . HIS A 1 99 ? 5.900 -15.916 -8.039 1.00 83.12 99 HIS A C 1
ATOM 754 O O . HIS A 1 99 ? 4.853 -16.430 -7.655 1.00 83.12 99 HIS A O 1
ATOM 760 N N . MET A 1 100 ? 5.957 -14.668 -8.516 1.00 82.94 100 MET A N 1
ATOM 761 C CA . MET A 1 100 ? 4.766 -13.824 -8.649 1.00 82.94 100 MET A CA 1
ATOM 762 C C . MET A 1 100 ? 3.733 -14.459 -9.586 1.00 82.94 100 MET A C 1
ATOM 764 O O . MET A 1 100 ? 2.553 -14.449 -9.264 1.00 82.94 100 MET A O 1
ATOM 768 N N . GLU A 1 101 ? 4.159 -15.075 -10.693 1.00 85.88 101 GLU A N 1
ATOM 769 C CA . GLU A 1 101 ? 3.268 -15.831 -11.586 1.00 85.88 101 GLU A CA 1
ATOM 770 C C . GLU A 1 101 ? 2.558 -16.979 -10.864 1.00 85.88 101 GLU A C 1
ATOM 772 O O . GLU A 1 101 ? 1.352 -17.154 -11.024 1.00 85.88 101 GLU A O 1
ATOM 777 N N . SER A 1 102 ? 3.281 -17.737 -10.033 1.00 88.12 102 SER A N 1
ATOM 778 C CA . SER A 1 102 ? 2.676 -18.809 -9.236 1.00 88.12 102 SER A CA 1
ATOM 779 C C . SER A 1 102 ? 1.656 -18.264 -8.238 1.00 88.12 102 SER A C 1
ATOM 781 O O . SER A 1 102 ? 0.576 -18.832 -8.106 1.00 88.12 102 SER A O 1
ATOM 783 N N . LEU A 1 103 ? 1.978 -17.167 -7.549 1.00 83.56 103 LEU A N 1
ATOM 784 C CA . LEU A 1 103 ? 1.075 -16.547 -6.578 1.00 83.56 103 LEU A CA 1
ATOM 785 C C . LEU A 1 103 ? -0.170 -15.966 -7.264 1.00 83.56 103 LEU A C 1
ATOM 787 O O . LEU A 1 103 ? -1.279 -16.128 -6.766 1.00 83.56 103 LEU A O 1
ATOM 791 N N . LEU A 1 104 ? -0.010 -15.346 -8.436 1.00 84.94 104 LEU A N 1
ATOM 792 C CA . LEU A 1 104 ? -1.124 -14.859 -9.252 1.00 84.94 104 LEU A CA 1
ATOM 793 C C . LEU A 1 104 ? -2.020 -16.015 -9.721 1.00 84.94 104 LEU A C 1
ATOM 795 O O . LEU A 1 104 ? -3.240 -15.915 -9.622 1.00 84.94 104 LEU A O 1
ATOM 799 N N . ALA A 1 105 ? -1.435 -17.117 -10.204 1.00 88.00 105 ALA A N 1
ATOM 800 C CA . ALA A 1 105 ? -2.182 -18.284 -10.678 1.00 88.00 105 ALA A CA 1
ATOM 801 C C . ALA A 1 105 ? -2.963 -18.989 -9.557 1.00 88.00 105 ALA A C 1
ATOM 803 O O . ALA A 1 105 ? -4.062 -19.488 -9.796 1.00 88.00 105 ALA A O 1
ATOM 804 N N . ASN A 1 106 ? -2.416 -18.994 -8.340 1.00 84.31 106 ASN A N 1
ATOM 805 C CA . ASN A 1 106 ? -3.068 -19.557 -7.160 1.00 84.31 106 ASN A CA 1
ATOM 806 C C . ASN A 1 106 ? -4.122 -18.622 -6.542 1.00 84.31 106 ASN A C 1
ATOM 808 O O . ASN A 1 106 ? -4.898 -19.059 -5.698 1.00 84.31 106 ASN A O 1
ATOM 812 N N . GLY A 1 107 ? -4.169 -17.351 -6.956 1.00 80.06 107 GLY A N 1
ATOM 813 C CA . GLY A 1 107 ? -5.023 -16.334 -6.336 1.00 80.06 107 GLY A CA 1
ATOM 814 C C . GLY A 1 107 ? -4.471 -15.765 -5.023 1.00 80.06 107 GLY A C 1
ATOM 815 O O . GLY A 1 107 ? -5.170 -15.007 -4.355 1.00 80.06 107 GLY A O 1
ATOM 816 N N . ASP A 1 108 ? -3.219 -16.077 -4.680 1.00 78.06 108 ASP A N 1
ATOM 817 C CA . ASP A 1 108 ? -2.525 -15.626 -3.465 1.00 78.06 108 ASP A CA 1
ATOM 818 C C . ASP A 1 108 ? -1.960 -14.199 -3.599 1.00 78.06 108 ASP A C 1
ATOM 820 O O . ASP A 1 108 ? -1.534 -13.584 -2.623 1.00 78.06 108 ASP A O 1
ATOM 824 N N . MET A 1 109 ? -1.929 -13.654 -4.818 1.00 79.50 109 MET A N 1
ATOM 825 C CA . MET A 1 109 ? -1.466 -12.298 -5.107 1.00 79.50 109 MET A CA 1
ATOM 826 C C . MET A 1 109 ? -2.423 -11.596 -6.066 1.00 79.50 109 MET A C 1
ATOM 828 O O . MET A 1 109 ? -2.970 -12.194 -6.987 1.00 79.50 109 MET A O 1
ATOM 832 N N . THR A 1 110 ? -2.575 -10.285 -5.887 1.00 78.12 110 THR A N 1
ATOM 833 C CA . THR A 1 110 ? -3.156 -9.390 -6.891 1.00 78.12 110 THR A CA 1
ATOM 834 C C . THR A 1 110 ? -2.132 -8.319 -7.237 1.00 78.12 110 THR A C 1
ATOM 836 O O . THR A 1 110 ? -1.598 -7.656 -6.351 1.00 78.12 110 THR A O 1
ATOM 839 N N . LEU A 1 111 ? -1.857 -8.136 -8.529 1.00 74.31 111 LEU A N 1
ATOM 840 C CA . LEU A 1 111 ? -0.939 -7.104 -9.002 1.00 74.31 111 LEU A CA 1
ATOM 841 C C . LEU A 1 111 ? -1.715 -5.837 -9.380 1.00 74.31 111 LEU A C 1
ATOM 843 O O . LEU A 1 111 ? -2.485 -5.836 -10.341 1.00 74.31 111 LEU A O 1
ATOM 847 N N . PHE A 1 112 ? -1.469 -4.742 -8.661 1.00 71.50 112 PHE A N 1
ATOM 848 C CA . PHE A 1 112 ? -2.008 -3.422 -8.984 1.00 71.50 112 PHE A CA 1
ATOM 849 C C . PHE A 1 112 ? -0.904 -2.508 -9.521 1.00 71.50 112 PHE A C 1
ATOM 851 O O . PHE A 1 112 ? 0.105 -2.270 -8.859 1.00 71.50 112 PHE A O 1
ATOM 858 N N . ARG A 1 113 ? -1.094 -1.982 -10.734 1.00 67.44 113 ARG A N 1
ATOM 859 C CA . ARG A 1 113 ? -0.160 -1.032 -11.355 1.00 67.44 113 ARG A CA 1
ATOM 860 C C . ARG A 1 113 ? -0.536 0.386 -10.956 1.00 67.44 113 ARG A C 1
ATOM 862 O O . ARG A 1 113 ? -1.715 0.726 -10.941 1.00 67.44 113 ARG A O 1
ATOM 869 N N . CYS A 1 114 ? 0.459 1.239 -10.717 1.00 64.31 114 CYS A N 1
ATOM 870 C CA . CYS A 1 114 ? 0.210 2.673 -10.603 1.00 64.31 114 CYS A CA 1
ATOM 871 C C . CYS A 1 114 ? -0.426 3.180 -11.907 1.00 64.31 114 CYS A C 1
ATOM 873 O O . CYS A 1 114 ? 0.221 3.210 -12.952 1.00 64.31 114 CYS A O 1
ATOM 875 N N . CYS A 1 115 ? -1.701 3.556 -11.848 1.00 62.53 115 CYS A N 1
ATOM 876 C CA . CYS A 1 115 ? -2.422 4.066 -13.006 1.00 62.53 115 CYS A CA 1
ATOM 877 C C . CYS A 1 115 ? -1.951 5.480 -13.355 1.00 62.53 115 CYS A C 1
ATOM 879 O O . CYS A 1 115 ? -1.769 6.332 -12.479 1.00 62.53 115 CYS A O 1
ATOM 881 N N . TYR A 1 116 ? -1.821 5.750 -14.655 1.00 71.38 116 TYR A N 1
ATOM 882 C CA . TYR A 1 116 ? -1.755 7.118 -15.153 1.00 71.38 116 TYR A CA 1
ATOM 883 C C . TYR A 1 116 ? -2.981 7.900 -14.658 1.00 71.38 116 TYR A C 1
ATOM 885 O O . TYR A 1 116 ? -4.114 7.425 -14.751 1.00 71.38 116 TYR A O 1
ATOM 893 N N . SER A 1 117 ? -2.750 9.103 -14.135 1.00 77.12 117 SER A N 1
ATOM 894 C CA . SER A 1 117 ? -3.809 9.985 -13.652 1.00 77.12 117 SER A CA 1
ATOM 895 C C . SER A 1 117 ? -3.925 11.198 -14.562 1.00 77.12 117 SER A C 1
ATOM 897 O O . SER A 1 117 ? -3.012 12.022 -14.620 1.00 77.12 117 SER A O 1
ATOM 899 N N . LYS A 1 118 ? -5.086 11.340 -15.212 1.00 82.00 118 LYS A N 1
ATOM 900 C CA . LYS A 1 118 ? -5.437 12.557 -15.959 1.00 82.00 118 LYS A CA 1
ATOM 901 C C . LYS A 1 118 ? -5.415 13.789 -15.060 1.00 82.00 118 LYS A C 1
ATOM 903 O O . LYS A 1 118 ? -4.867 14.803 -15.456 1.00 82.00 118 LYS A O 1
ATOM 908 N N . VAL A 1 119 ? -5.894 13.660 -13.820 1.00 84.88 119 VAL A N 1
ATOM 909 C CA . VAL A 1 119 ? -5.881 14.745 -12.826 1.00 84.88 119 VAL A CA 1
ATOM 910 C C . VAL A 1 119 ? -4.453 15.222 -12.546 1.00 84.88 119 VAL A C 1
ATOM 912 O O . VAL A 1 119 ? -4.218 16.420 -12.426 1.00 84.88 119 VAL A O 1
ATOM 915 N N . ARG A 1 120 ? -3.473 14.311 -12.458 1.00 83.56 120 ARG A N 1
ATOM 916 C CA . ARG A 1 120 ? -2.063 14.699 -12.274 1.00 83.56 120 ARG A CA 1
ATOM 917 C C . ARG A 1 120 ? -1.508 15.409 -13.502 1.00 83.56 120 ARG A C 1
ATOM 919 O O . ARG A 1 120 ? -0.820 16.410 -13.340 1.00 83.56 120 ARG A O 1
ATOM 926 N N . GLU A 1 121 ? -1.823 14.918 -14.699 1.00 82.94 121 GLU A N 1
ATOM 927 C CA . GLU A 1 121 ? -1.369 15.542 -15.946 1.00 82.94 121 GLU A CA 1
ATOM 928 C C . GLU A 1 121 ? -1.964 16.942 -16.131 1.00 82.94 121 GLU A C 1
ATOM 930 O O . GLU A 1 121 ? -1.231 17.886 -16.407 1.00 82.94 121 GLU A O 1
ATOM 935 N N . GLU A 1 122 ? -3.271 17.094 -15.914 1.00 89.31 122 GLU A N 1
ATOM 936 C CA . GLU A 1 122 ? -3.988 18.370 -16.024 1.00 89.31 122 GLU A CA 1
ATOM 937 C C . GLU A 1 122 ? -3.457 19.412 -15.029 1.00 89.31 122 GLU A C 1
ATOM 939 O O . GLU A 1 122 ? -3.352 20.589 -15.364 1.00 89.31 122 GLU A O 1
ATOM 944 N N . ASN A 1 123 ? -3.038 18.975 -13.837 1.00 85.88 123 ASN A N 1
ATOM 945 C CA . ASN A 1 123 ? -2.388 19.829 -12.838 1.00 85.88 123 ASN A CA 1
ATOM 946 C C . ASN A 1 123 ? -0.870 19.982 -13.045 1.00 85.88 123 ASN A C 1
ATOM 948 O O . ASN A 1 123 ? -0.190 20.563 -12.199 1.00 85.88 123 ASN A O 1
ATOM 952 N N . ASN A 1 124 ? -0.317 19.432 -14.132 1.00 84.38 124 ASN A N 1
ATOM 953 C CA . ASN A 1 124 ? 1.119 19.379 -14.415 1.00 84.38 124 ASN A CA 1
ATOM 954 C C . ASN A 1 124 ? 1.957 18.864 -13.222 1.00 84.38 124 ASN A C 1
ATOM 956 O O . ASN A 1 124 ? 3.094 19.285 -12.991 1.00 84.38 124 ASN A O 1
ATOM 960 N N . ASN A 1 125 ? 1.389 17.948 -12.434 1.00 79.19 125 ASN A N 1
ATOM 961 C CA . ASN A 1 125 ? 2.020 17.414 -11.240 1.00 79.19 125 ASN A CA 1
ATOM 962 C C . ASN A 1 125 ? 2.794 16.136 -11.571 1.00 79.19 125 ASN A C 1
ATOM 964 O O . ASN A 1 125 ? 2.234 15.043 -11.662 1.00 79.19 125 ASN A O 1
ATOM 968 N N . LYS A 1 126 ? 4.112 16.292 -11.703 1.00 74.81 126 LYS A N 1
ATOM 969 C CA . LYS A 1 126 ? 5.077 15.202 -11.919 1.00 74.81 126 LYS A CA 1
ATOM 970 C C . LYS A 1 126 ? 5.994 14.999 -10.708 1.00 74.81 126 LYS A C 1
ATOM 972 O O . LYS A 1 126 ? 7.007 14.312 -10.808 1.00 74.81 126 LYS A O 1
ATOM 977 N N . SER A 1 127 ? 5.668 15.621 -9.570 1.00 74.38 127 SER A N 1
ATOM 978 C CA . SER A 1 127 ? 6.508 15.572 -8.373 1.00 74.38 127 SER A CA 1
ATOM 979 C C . SER A 1 127 ? 6.447 14.192 -7.721 1.00 74.38 127 SER A C 1
ATOM 981 O O . SER A 1 127 ? 5.375 13.635 -7.484 1.00 74.38 127 SER A O 1
ATOM 983 N N . HIS A 1 128 ? 7.620 13.632 -7.423 1.00 73.44 128 HIS A N 1
ATOM 984 C CA . HIS A 1 128 ? 7.743 12.296 -6.842 1.00 73.44 128 HIS A CA 1
ATOM 985 C C . HIS A 1 128 ? 7.025 12.186 -5.489 1.00 73.44 128 HIS A C 1
ATOM 987 O O . HIS A 1 128 ? 6.286 11.228 -5.256 1.00 73.44 128 HIS A O 1
ATOM 993 N N . GLY A 1 129 ? 7.196 13.187 -4.619 1.00 77.00 129 GLY A N 1
ATOM 994 C CA . GLY A 1 129 ? 6.621 13.178 -3.274 1.00 77.00 129 GLY A CA 1
ATOM 995 C C . GLY A 1 129 ? 5.093 13.240 -3.284 1.00 77.00 129 GLY A C 1
ATOM 996 O O . GLY A 1 129 ? 4.438 12.396 -2.675 1.00 77.00 129 GLY A O 1
ATOM 997 N N . SER A 1 130 ? 4.514 14.188 -4.027 1.00 79.19 130 SER A N 1
ATOM 998 C CA . SER A 1 130 ? 3.057 14.375 -4.079 1.00 79.19 130 SER A CA 1
ATOM 999 C C . SER A 1 130 ? 2.352 13.186 -4.739 1.00 79.19 130 SER A C 1
ATOM 1001 O O . SER A 1 130 ? 1.346 12.706 -4.221 1.00 79.19 130 SER A O 1
ATOM 1003 N N . CYS A 1 131 ? 2.901 12.646 -5.832 1.00 78.81 131 CYS A N 1
ATOM 1004 C CA . CYS A 1 131 ? 2.361 11.453 -6.486 1.00 78.81 131 CYS A CA 1
ATOM 1005 C C . CYS A 1 131 ? 2.365 10.238 -5.551 1.00 78.81 131 CYS A C 1
ATOM 1007 O O . CYS A 1 131 ? 1.382 9.497 -5.503 1.00 78.81 131 CYS A O 1
ATOM 1009 N N . THR A 1 132 ? 3.447 10.051 -4.789 1.00 79.31 132 THR A N 1
ATOM 1010 C CA . THR A 1 132 ? 3.565 8.956 -3.816 1.00 79.31 132 THR A CA 1
ATOM 1011 C C . THR A 1 132 ? 2.533 9.106 -2.703 1.00 79.31 132 THR A C 1
ATOM 1013 O O . THR A 1 132 ? 1.780 8.170 -2.447 1.00 79.31 132 THR A O 1
ATOM 1016 N N . ALA A 1 133 ? 2.419 10.296 -2.107 1.00 81.19 133 ALA A N 1
ATOM 1017 C CA . ALA A 1 133 ? 1.444 10.567 -1.052 1.00 81.19 133 ALA A CA 1
ATOM 1018 C C . ALA A 1 133 ? -0.003 10.336 -1.523 1.00 81.19 133 ALA A C 1
ATOM 1020 O O . ALA A 1 133 ? -0.786 9.686 -0.836 1.00 81.19 133 ALA A O 1
ATOM 1021 N N . GLN A 1 134 ? -0.347 10.800 -2.727 1.00 83.75 134 GLN A N 1
ATOM 1022 C CA . GLN A 1 134 ? -1.669 10.582 -3.322 1.00 83.75 134 GLN A CA 1
ATOM 1023 C C . GLN A 1 134 ? -1.954 9.097 -3.590 1.00 83.75 134 GLN A C 1
ATOM 1025 O O . GLN A 1 134 ? -3.080 8.645 -3.408 1.00 83.75 134 GLN A O 1
ATOM 1030 N N . ASN A 1 135 ? -0.949 8.316 -4.006 1.00 82.69 135 ASN A N 1
ATOM 1031 C CA . ASN A 1 135 ? -1.102 6.867 -4.177 1.00 82.69 135 ASN A CA 1
ATOM 1032 C C . ASN A 1 135 ? -1.309 6.152 -2.833 1.00 82.69 135 ASN A C 1
ATOM 1034 O O . ASN A 1 135 ? -2.151 5.266 -2.760 1.00 82.69 135 ASN A O 1
ATOM 1038 N N . GLN A 1 136 ? -0.594 6.551 -1.776 1.00 82.44 136 GLN A N 1
ATOM 1039 C CA . GLN A 1 136 ? -0.754 5.987 -0.426 1.00 82.44 136 GLN A CA 1
ATOM 1040 C C . GLN A 1 136 ? -2.125 6.312 0.194 1.00 82.44 136 GLN A C 1
ATOM 1042 O O . GLN A 1 136 ? -2.652 5.530 0.986 1.00 82.44 136 GLN A O 1
ATOM 1047 N N . LYS A 1 137 ? -2.719 7.449 -0.190 1.00 84.94 137 LYS A N 1
ATOM 1048 C CA . LYS A 1 137 ? -4.080 7.860 0.192 1.00 84.94 137 LYS A CA 1
ATOM 1049 C C . LYS A 1 137 ? -5.173 7.299 -0.717 1.00 84.94 137 LYS A C 1
ATOM 1051 O O . LYS A 1 137 ? -6.324 7.205 -0.308 1.00 84.94 137 LYS A O 1
ATOM 1056 N N . GLY A 1 138 ? -4.831 6.923 -1.949 1.00 82.56 138 GLY A N 1
ATOM 1057 C CA . GLY A 1 138 ? -5.811 6.550 -2.972 1.00 82.56 138 GLY A CA 1
ATOM 1058 C C . GLY A 1 138 ? -6.716 7.719 -3.382 1.00 82.56 138 GLY A C 1
ATOM 1059 O O . GLY A 1 138 ? -7.830 7.502 -3.851 1.00 82.56 138 GLY A O 1
ATOM 1060 N N . SER A 1 139 ? -6.260 8.958 -3.183 1.00 82.50 139 SER A N 1
ATOM 1061 C CA . SER A 1 139 ? -7.055 10.176 -3.341 1.00 82.50 139 SER A CA 1
ATOM 1062 C C . SER A 1 139 ? -6.169 11.361 -3.739 1.00 82.50 139 SER A C 1
ATOM 1064 O O . SER A 1 139 ? -4.972 11.393 -3.446 1.00 82.50 139 SER A O 1
ATOM 1066 N N . PHE A 1 140 ? -6.763 12.335 -4.432 1.00 84.50 140 PHE A N 1
ATOM 1067 C CA . PHE A 1 140 ? -6.122 13.618 -4.752 1.00 84.50 140 PHE A CA 1
ATOM 1068 C C . PHE A 1 140 ? -6.377 14.690 -3.689 1.00 84.50 140 PHE A C 1
ATOM 1070 O O . PHE A 1 140 ? -5.747 15.739 -3.739 1.00 84.50 140 PHE A O 1
ATOM 1077 N N . ASP A 1 141 ? -7.290 14.423 -2.756 1.00 81.94 141 ASP A N 1
ATOM 1078 C CA . ASP A 1 141 ? -7.561 15.282 -1.609 1.00 81.94 141 ASP A CA 1
ATOM 1079 C C . ASP A 1 141 ? -6.395 15.180 -0.615 1.00 81.94 141 ASP A C 1
ATOM 1081 O O . ASP A 1 141 ? -6.106 14.099 -0.089 1.00 81.94 141 ASP A O 1
ATOM 1085 N N . GLU A 1 142 ? -5.709 16.298 -0.381 1.00 77.00 142 GLU A N 1
ATOM 1086 C CA . GLU A 1 142 ? -4.564 16.370 0.528 1.00 77.00 142 GLU A CA 1
ATOM 1087 C C . GLU A 1 142 ? -4.938 16.030 1.964 1.00 77.00 142 GLU A C 1
ATOM 1089 O O . GLU A 1 142 ? -4.089 15.546 2.709 1.00 77.00 142 GLU A O 1
ATOM 1094 N N . ASP A 1 143 ? -6.203 16.156 2.324 1.00 78.38 143 ASP A N 1
ATOM 1095 C CA . ASP A 1 143 ? -6.645 15.937 3.688 1.00 78.38 143 ASP A CA 1
ATOM 1096 C C . ASP A 1 143 ? -7.119 14.502 3.910 1.00 78.38 143 ASP A C 1
ATOM 1098 O O . ASP A 1 143 ? -7.186 14.027 5.041 1.00 78.38 143 ASP A O 1
ATOM 1102 N N . SER A 1 144 ? -7.404 13.769 2.833 1.00 82.50 144 SER A N 1
ATOM 1103 C CA . SER A 1 144 ? -7.919 12.403 2.915 1.00 82.50 144 SER A CA 1
ATOM 1104 C C . SER A 1 144 ? -7.035 11.457 3.738 1.00 82.50 144 SER A C 1
ATOM 1106 O O . SER A 1 144 ? -5.799 11.524 3.729 1.00 82.50 144 SER A O 1
ATOM 1108 N N . ALA A 1 145 ? -7.709 10.534 4.429 1.00 86.25 145 ALA A N 1
ATOM 1109 C CA . ALA A 1 145 ? -7.067 9.460 5.168 1.00 86.25 145 ALA A CA 1
ATOM 1110 C C . ALA A 1 145 ? -6.303 8.512 4.230 1.00 86.25 145 ALA A C 1
ATOM 1112 O O . ALA A 1 145 ? -6.659 8.329 3.063 1.00 86.25 145 ALA A O 1
ATOM 1113 N N . GLY A 1 146 ? -5.276 7.866 4.775 1.00 86.44 146 GLY A N 1
ATOM 1114 C CA . GLY A 1 146 ? -4.524 6.828 4.079 1.00 86.44 146 GLY A CA 1
ATOM 1115 C C . GLY A 1 146 ? -5.373 5.594 3.753 1.00 86.44 146 GLY A C 1
ATOM 1116 O O . GLY A 1 146 ? -6.371 5.318 4.424 1.00 86.44 146 GLY A O 1
ATOM 1117 N N . ILE A 1 147 ? -4.971 4.809 2.745 1.00 87.38 147 ILE A N 1
ATOM 1118 C CA . ILE A 1 147 ? -5.713 3.598 2.340 1.00 87.38 147 ILE A CA 1
ATOM 1119 C C . ILE A 1 147 ? -5.884 2.626 3.516 1.00 87.38 147 ILE A C 1
ATOM 1121 O O . ILE A 1 147 ? -6.962 2.055 3.680 1.00 87.38 147 ILE A O 1
ATOM 1125 N N . LEU A 1 148 ? -4.859 2.456 4.358 1.00 87.44 148 LEU A N 1
ATOM 1126 C CA . LEU A 1 148 ? -4.918 1.517 5.482 1.00 87.44 148 LEU A CA 1
ATOM 1127 C C . LEU A 1 148 ? -5.714 2.076 6.660 1.00 87.44 148 LEU A C 1
ATOM 1129 O O . LEU A 1 148 ? -6.425 1.319 7.314 1.00 87.44 148 LEU A O 1
ATOM 1133 N N . ALA A 1 149 ? -5.699 3.393 6.868 1.00 87.75 149 ALA A N 1
ATOM 1134 C CA . ALA A 1 149 ? -6.605 4.037 7.816 1.00 87.75 149 ALA A CA 1
ATOM 1135 C C . ALA A 1 149 ? -8.079 3.894 7.393 1.00 87.75 149 ALA A C 1
ATOM 1137 O O . ALA A 1 149 ? -8.948 3.642 8.228 1.00 87.75 149 ALA A O 1
ATOM 1138 N N . ASN A 1 150 ? -8.379 4.002 6.096 1.00 88.62 150 ASN A N 1
ATOM 1139 C CA . ASN A 1 150 ? -9.722 3.740 5.573 1.00 88.62 150 ASN A CA 1
ATOM 1140 C C . ASN A 1 150 ? -10.107 2.263 5.728 1.00 88.62 150 ASN A C 1
ATOM 1142 O O . ASN A 1 150 ? -11.211 1.960 6.178 1.00 88.62 150 ASN A O 1
ATOM 1146 N N . LEU A 1 151 ? -9.191 1.340 5.418 1.00 87.75 151 LEU A N 1
ATOM 1147 C CA . LEU A 1 151 ? -9.413 -0.095 5.599 1.00 87.75 151 LEU A CA 1
ATOM 1148 C C . LEU A 1 151 ? -9.704 -0.442 7.064 1.00 87.75 151 LEU A C 1
ATOM 1150 O O . LEU A 1 151 ? -10.663 -1.159 7.332 1.00 87.75 151 LEU A O 1
ATOM 1154 N N . ALA A 1 152 ? -8.941 0.107 8.010 1.00 87.50 152 ALA A N 1
ATOM 1155 C CA . ALA A 1 152 ? -9.166 -0.089 9.440 1.00 87.50 152 ALA A CA 1
ATOM 1156 C C . ALA A 1 152 ? -10.580 0.323 9.870 1.00 87.50 152 ALA A C 1
ATOM 1158 O O . ALA A 1 152 ? -11.269 -0.451 10.533 1.00 87.50 152 ALA A O 1
ATOM 1159 N N . GLN A 1 153 ? -11.051 1.489 9.420 1.00 88.12 153 GLN A N 1
ATOM 1160 C CA . GLN A 1 153 ? -12.411 1.962 9.701 1.00 88.12 153 GLN A CA 1
ATOM 1161 C C . GLN A 1 153 ? -13.489 1.060 9.089 1.00 88.12 153 GLN A C 1
ATOM 1163 O O . GLN A 1 153 ? -14.528 0.837 9.714 1.00 88.12 153 GLN A O 1
ATOM 1168 N N . ILE A 1 154 ? -13.259 0.531 7.883 1.00 88.25 154 ILE A N 1
ATOM 1169 C CA . ILE A 1 154 ? -14.182 -0.407 7.228 1.00 88.25 154 ILE A CA 1
ATOM 1170 C C . ILE A 1 154 ? -14.254 -1.713 8.019 1.00 88.25 154 ILE A C 1
ATOM 1172 O O . ILE A 1 154 ? -15.353 -2.193 8.296 1.00 88.25 154 ILE A O 1
ATOM 1176 N N . LEU A 1 155 ? -13.108 -2.282 8.403 1.00 88.50 155 LEU A N 1
ATOM 1177 C CA . LEU A 1 155 ? -13.055 -3.538 9.152 1.00 88.50 155 LEU A CA 1
ATOM 1178 C C . LEU A 1 155 ? -13.686 -3.400 10.546 1.00 88.50 155 LEU A C 1
ATOM 1180 O O . LEU A 1 155 ? -14.419 -4.296 10.966 1.00 88.50 155 LEU A O 1
ATOM 1184 N N . GLU A 1 156 ? -13.454 -2.277 11.234 1.00 88.88 156 GLU A N 1
ATOM 1185 C CA . GLU A 1 156 ? -14.071 -1.965 12.532 1.00 88.88 156 GLU A CA 1
ATOM 1186 C C . GLU A 1 156 ? -15.593 -1.826 12.396 1.00 88.88 156 GLU A C 1
ATOM 1188 O O . GLU A 1 156 ? -16.348 -2.468 13.125 1.00 88.88 156 GLU A O 1
ATOM 1193 N N . SER A 1 157 ? -16.062 -1.064 11.401 1.00 89.44 157 SER A N 1
ATOM 1194 C CA . SER A 1 157 ? -17.499 -0.848 11.164 1.00 89.44 157 SER A CA 1
ATOM 1195 C C . SER A 1 157 ? -18.252 -2.135 10.802 1.00 89.44 157 SER A C 1
ATOM 1197 O O . SER A 1 157 ? -19.466 -2.206 10.973 1.00 89.44 157 SER A O 1
ATOM 1199 N N . ASN A 1 158 ? -17.539 -3.155 10.313 1.00 87.81 158 ASN A N 1
ATOM 1200 C CA . ASN A 1 158 ? -18.080 -4.476 9.986 1.00 87.81 158 ASN A CA 1
ATOM 1201 C C . ASN A 1 158 ? -17.807 -5.533 11.075 1.00 87.81 158 ASN A C 1
ATOM 1203 O O . ASN A 1 158 ? -18.019 -6.720 10.831 1.00 87.81 158 ASN A O 1
ATOM 1207 N N . ALA A 1 159 ? -17.341 -5.123 12.263 1.00 88.56 159 ALA A N 1
ATOM 1208 C CA . ALA A 1 159 ? -17.028 -5.991 13.403 1.00 88.56 159 ALA A CA 1
ATOM 1209 C C . ALA A 1 159 ? -16.016 -7.118 13.102 1.00 88.56 159 ALA A C 1
ATOM 1211 O O . ALA A 1 159 ? -15.986 -8.134 13.796 1.00 88.56 159 ALA A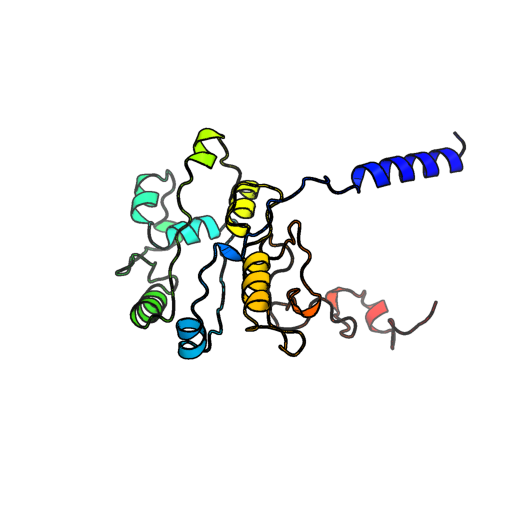 O 1
ATOM 1212 N N . VAL A 1 160 ? -15.176 -6.941 12.076 1.00 86.81 160 VAL A N 1
ATOM 1213 C CA . VAL A 1 160 ? -14.104 -7.888 11.726 1.00 86.81 160 VAL A CA 1
ATOM 1214 C C . VAL A 1 160 ? -12.913 -7.712 12.656 1.00 86.81 160 VAL A C 1
ATOM 1216 O O . VAL A 1 160 ? -12.314 -8.691 13.090 1.00 86.81 160 VAL A O 1
ATOM 1219 N N . VAL A 1 161 ? -12.600 -6.457 12.975 1.00 87.38 161 VAL A N 1
ATOM 1220 C CA . VAL A 1 161 ? -11.631 -6.080 14.002 1.00 87.38 161 VAL A CA 1
ATOM 1221 C C . VAL A 1 161 ? -12.355 -5.318 15.103 1.00 87.38 161 VAL A C 1
ATOM 1223 O O . VAL A 1 161 ? -13.338 -4.621 14.857 1.00 87.38 161 VAL A O 1
ATOM 1226 N N . ASN A 1 162 ? -11.883 -5.477 16.327 1.00 88.25 162 ASN A N 1
ATOM 1227 C CA . ASN A 1 162 ? -12.396 -4.807 17.515 1.00 88.25 162 ASN A CA 1
ATOM 1228 C C . ASN A 1 162 ? -11.276 -4.708 18.558 1.00 88.25 162 ASN A C 1
ATOM 1230 O O . ASN A 1 162 ? -10.166 -5.186 18.334 1.00 88.25 162 ASN A O 1
ATOM 1234 N N . GLU A 1 163 ? -11.576 -4.125 19.710 1.00 86.75 163 GLU A N 1
ATOM 1235 C CA . GLU A 1 163 ? -10.640 -3.940 20.827 1.00 86.75 163 GLU A CA 1
ATOM 1236 C C . GLU A 1 163 ? -9.956 -5.223 21.335 1.00 86.75 163 GLU A C 1
ATOM 1238 O O . GLU A 1 163 ? -8.875 -5.147 21.910 1.00 86.75 163 GLU A O 1
ATOM 1243 N N . ASN A 1 164 ? -10.537 -6.403 21.090 1.00 87.00 164 ASN A N 1
ATOM 1244 C CA . ASN A 1 164 ? -9.946 -7.695 21.455 1.00 87.00 164 ASN A CA 1
ATOM 1245 C C . ASN A 1 164 ? -9.073 -8.293 20.338 1.00 87.00 164 ASN A C 1
ATOM 1247 O O . ASN A 1 164 ? -8.499 -9.369 20.505 1.00 87.00 164 ASN A O 1
ATOM 1251 N N . THR A 1 165 ? -8.993 -7.636 19.179 1.00 83.25 165 THR A N 1
ATOM 1252 C CA . THR A 1 165 ? -8.146 -8.074 18.067 1.00 83.25 165 THR A CA 1
ATOM 1253 C C . THR A 1 165 ? -6.698 -7.711 18.362 1.00 83.25 165 THR A C 1
ATOM 1255 O O . THR A 1 165 ? -6.365 -6.547 18.566 1.00 83.25 165 THR A O 1
ATOM 1258 N N . LEU A 1 166 ? -5.823 -8.714 18.375 1.00 78.94 166 LEU A N 1
ATOM 1259 C CA . LEU A 1 166 ? -4.404 -8.520 18.650 1.00 78.94 166 LEU A CA 1
ATOM 1260 C C . LEU A 1 166 ? -3.682 -8.041 17.391 1.00 78.94 166 LEU A C 1
ATOM 1262 O O . LEU A 1 166 ? -3.687 -8.741 16.383 1.00 78.94 166 LEU A O 1
ATOM 1266 N N . MET A 1 167 ? -3.042 -6.872 17.481 1.00 75.94 167 MET A N 1
ATOM 1267 C CA . MET A 1 167 ? -2.179 -6.298 16.436 1.00 75.94 167 MET A CA 1
ATOM 1268 C C . MET A 1 167 ? -2.803 -6.351 15.025 1.00 75.94 167 MET A C 1
ATOM 1270 O O . MET A 1 167 ? -2.219 -6.940 14.116 1.00 75.94 167 MET A O 1
ATOM 1274 N N . PRO A 1 168 ? -3.987 -5.743 14.813 1.00 80.62 168 PRO A N 1
ATOM 1275 C CA . PRO A 1 168 ? -4.691 -5.821 13.530 1.00 80.62 168 PRO A CA 1
ATOM 1276 C C . PRO A 1 168 ? -3.914 -5.180 12.371 1.00 80.62 168 PRO A C 1
ATOM 1278 O O . PRO A 1 168 ? -4.151 -5.519 11.213 1.00 80.62 168 PRO A O 1
ATOM 1281 N N . PHE A 1 169 ? -2.984 -4.270 12.674 1.00 82.44 169 PHE A N 1
ATOM 1282 C CA . PHE A 1 169 ? -2.118 -3.620 11.699 1.00 82.44 169 PHE A CA 1
ATOM 1283 C C . PHE A 1 169 ? -0.680 -3.603 12.208 1.00 82.44 169 PHE A C 1
ATOM 1285 O O . PHE A 1 169 ? -0.391 -3.044 13.265 1.00 82.44 169 PHE A O 1
ATOM 1292 N N . ILE A 1 170 ? 0.217 -4.193 11.425 1.00 80.00 170 ILE A N 1
ATOM 1293 C CA . ILE A 1 170 ? 1.660 -4.187 11.656 1.00 80.00 170 ILE A CA 1
ATOM 1294 C C . ILE A 1 170 ? 2.308 -3.523 10.446 1.00 80.00 170 ILE A C 1
ATOM 1296 O O . ILE A 1 170 ? 1.910 -3.783 9.310 1.00 80.00 170 ILE A O 1
ATOM 1300 N N . THR A 1 171 ? 3.290 -2.663 10.690 1.00 79.25 171 THR A N 1
ATOM 1301 C CA . THR A 1 171 ? 4.059 -1.991 9.644 1.00 79.25 171 THR A CA 1
ATOM 1302 C C . THR A 1 171 ? 5.548 -2.197 9.875 1.00 79.25 171 THR A C 1
ATOM 1304 O O . THR A 1 171 ? 6.011 -2.121 11.006 1.00 79.25 171 THR A O 1
ATOM 1307 N N . LEU A 1 172 ? 6.303 -2.437 8.804 1.00 74.56 172 LEU A N 1
ATOM 1308 C CA . LEU A 1 172 ? 7.773 -2.427 8.831 1.00 74.56 172 LEU A CA 1
ATOM 1309 C C . LEU A 1 172 ? 8.340 -1.061 8.399 1.00 74.56 172 LEU A C 1
ATOM 1311 O O . LEU A 1 172 ? 9.530 -0.922 8.133 1.00 74.56 172 LEU A O 1
ATOM 1315 N N . GLU A 1 173 ? 7.477 -0.049 8.272 1.00 68.50 173 GLU A N 1
ATOM 1316 C CA . GLU A 1 173 ? 7.820 1.310 7.851 1.00 68.50 173 GLU A CA 1
ATOM 1317 C C . GLU A 1 173 ? 7.294 2.340 8.866 1.00 68.50 173 GLU A C 1
ATOM 1319 O O . GLU A 1 173 ? 6.251 2.128 9.489 1.00 68.50 173 GLU A O 1
ATOM 1324 N N . GLY A 1 174 ? 7.984 3.475 9.016 1.00 59.53 174 GLY A N 1
ATOM 1325 C CA . GLY A 1 174 ? 7.627 4.497 10.013 1.00 59.53 174 GLY A CA 1
ATOM 1326 C C . GLY A 1 174 ? 6.988 5.784 9.476 1.00 59.53 174 GLY A C 1
ATOM 1327 O O . GLY A 1 174 ? 6.383 6.520 10.249 1.00 59.53 174 GLY A O 1
ATOM 1328 N N . GLU A 1 175 ? 7.117 6.098 8.181 1.00 63.94 175 GLU A N 1
ATOM 1329 C CA . GLU A 1 175 ? 6.860 7.466 7.676 1.00 63.94 175 GLU A CA 1
ATOM 1330 C C . GLU A 1 175 ? 5.798 7.571 6.568 1.00 63.94 175 GLU A C 1
ATOM 1332 O O . GLU A 1 175 ? 5.576 8.648 6.001 1.00 63.94 175 GLU A O 1
ATOM 1337 N N . SER A 1 176 ? 5.130 6.474 6.216 1.00 73.12 176 SER A N 1
ATOM 1338 C CA . SER A 1 176 ? 4.189 6.479 5.096 1.00 73.12 176 SER A CA 1
ATOM 1339 C C . SER A 1 176 ? 2.881 7.211 5.406 1.00 73.12 176 SER A C 1
ATOM 1341 O O . SER A 1 176 ? 2.433 7.342 6.546 1.00 73.12 176 SER A O 1
ATOM 1343 N N . LYS A 1 177 ? 2.202 7.667 4.349 1.00 80.19 177 LYS A N 1
ATOM 1344 C CA . LYS A 1 177 ? 0.852 8.236 4.438 1.00 80.19 177 LYS A CA 1
ATOM 1345 C C . LYS A 1 177 ? -0.245 7.166 4.416 1.00 80.19 177 LYS A C 1
ATOM 1347 O O . LYS A 1 177 ? -1.408 7.520 4.271 1.00 80.19 177 LYS A O 1
ATOM 1352 N N . PHE A 1 178 ? 0.082 5.880 4.571 1.00 80.69 178 PHE A N 1
ATOM 1353 C CA . PHE A 1 178 ? -0.915 4.801 4.587 1.00 80.69 178 PHE A CA 1
ATOM 1354 C C . PHE A 1 178 ? -1.834 4.826 5.798 1.00 80.69 178 PHE A C 1
ATOM 1356 O O . PHE A 1 178 ? -3.008 4.467 5.694 1.00 80.69 178 PHE A O 1
ATOM 1363 N N . TYR A 1 179 ? -1.288 5.257 6.929 1.00 79.31 179 TYR A N 1
ATOM 1364 C CA . TYR A 1 179 ? -1.963 5.248 8.219 1.00 79.31 179 TYR A CA 1
ATOM 1365 C C . TYR A 1 179 ? -2.328 6.652 8.700 1.00 79.31 179 TYR A C 1
ATOM 1367 O O . TYR A 1 179 ? -2.760 6.808 9.838 1.00 79.31 179 TYR A O 1
ATOM 1375 N N . ILE A 1 180 ? -2.154 7.678 7.855 1.00 82.94 180 ILE A N 1
ATOM 1376 C CA . ILE A 1 180 ? -2.561 9.033 8.224 1.00 82.94 180 ILE A CA 1
ATOM 1377 C C . ILE A 1 180 ? -4.072 9.057 8.448 1.00 82.94 180 ILE A C 1
ATOM 1379 O O . ILE A 1 180 ? -4.856 8.619 7.599 1.00 82.94 180 ILE A O 1
ATOM 1383 N N . GLU A 1 181 ? -4.458 9.535 9.621 1.00 80.19 181 GLU A N 1
ATOM 1384 C CA . GLU A 1 181 ? -5.852 9.708 9.996 1.00 80.19 181 GLU A CA 1
ATOM 1385 C C . GLU A 1 181 ? -6.420 10.904 9.215 1.00 80.19 181 GLU A C 1
ATOM 1387 O O . GLU A 1 181 ? -5.751 11.926 9.060 1.00 80.19 181 GLU A O 1
ATOM 1392 N N . GLY A 1 182 ? -7.627 10.745 8.666 1.00 76.00 182 GLY A N 1
ATOM 1393 C CA . GLY A 1 182 ? -8.384 11.847 8.062 1.00 76.00 182 GLY A CA 1
ATOM 1394 C C . GLY A 1 182 ? -9.207 12.570 9.128 1.00 76.00 182 GLY A C 1
ATOM 1395 O O . GLY A 1 182 ? -8.783 12.693 10.272 1.00 76.00 182 GLY A O 1
ATOM 1396 N N . GLN A 1 183 ? -10.436 12.985 8.796 1.00 72.56 183 GLN A N 1
ATOM 1397 C CA . GLN A 1 183 ? -11.327 13.623 9.782 1.00 72.56 183 GLN A CA 1
ATOM 1398 C C . GLN A 1 183 ? -11.725 12.709 10.944 1.00 72.56 183 GLN A C 1
ATOM 1400 O O . GLN A 1 183 ? -11.958 13.190 12.052 1.00 72.56 183 GLN A O 1
ATOM 1405 N N . LYS A 1 184 ? -11.830 11.399 10.695 1.00 74.31 184 LYS A N 1
ATOM 1406 C CA . LYS A 1 184 ? -12.204 10.426 11.717 1.00 74.31 184 LYS A CA 1
ATOM 1407 C C . LYS A 1 184 ? -10.937 9.795 12.302 1.00 74.31 184 LYS A C 1
ATOM 1409 O O . LYS A 1 184 ? -10.262 9.054 11.581 1.00 74.31 184 LYS A O 1
ATOM 1414 N N . PRO A 1 185 ? -10.609 10.069 13.578 1.00 78.50 185 PRO A N 1
ATOM 1415 C CA . PRO A 1 185 ? -9.458 9.454 14.214 1.00 78.50 185 PRO A CA 1
ATOM 1416 C C . PRO A 1 185 ? -9.668 7.947 14.350 1.00 78.50 185 PRO A C 1
ATOM 1418 O O . PRO A 1 185 ? -10.791 7.476 14.555 1.00 78.50 185 PRO A O 1
ATOM 1421 N N . LEU A 1 186 ? -8.576 7.193 14.254 1.00 79.94 186 LEU A N 1
ATOM 1422 C CA . LEU A 1 186 ? -8.604 5.754 14.484 1.00 79.94 186 LEU A CA 1
ATOM 1423 C C . LEU A 1 186 ? -8.650 5.463 15.983 1.00 79.94 186 LEU A C 1
ATOM 1425 O O . LEU A 1 186 ? -7.914 6.061 16.777 1.00 79.94 186 LEU A O 1
ATOM 1429 N N . SER A 1 187 ? -9.468 4.481 16.360 1.00 81.69 187 SER A N 1
ATOM 1430 C CA . SER A 1 187 ? -9.407 3.868 17.685 1.00 81.69 187 SER A CA 1
ATOM 1431 C C . SER A 1 187 ? -7.976 3.405 17.978 1.00 81.69 187 SER A C 1
ATOM 1433 O O 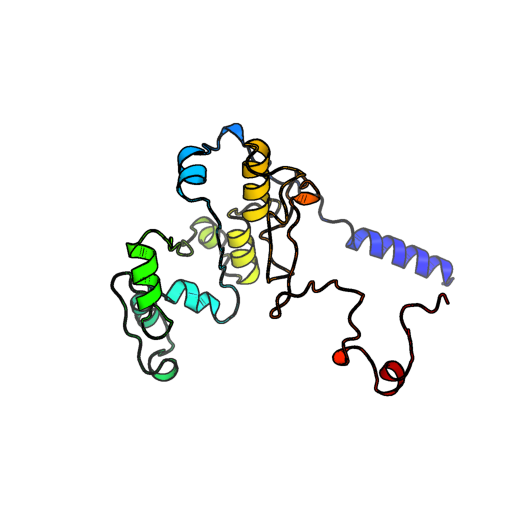. SER A 1 187 ? -7.284 2.908 17.092 1.00 81.69 187 SER A O 1
ATOM 1435 N N . GLY A 1 188 ? -7.516 3.547 19.225 1.00 79.88 188 GLY A N 1
ATOM 1436 C CA . GLY A 1 188 ? -6.112 3.291 19.582 1.00 79.88 188 GLY A CA 1
ATOM 1437 C C . GLY A 1 188 ? -5.602 1.901 19.180 1.00 79.88 188 GLY A C 1
ATOM 1438 O O . GLY A 1 188 ? -4.476 1.781 18.714 1.00 79.88 188 GLY A O 1
ATOM 1439 N N . TYR A 1 189 ? -6.451 0.875 19.280 1.00 79.56 189 TYR A N 1
ATOM 1440 C CA . TYR A 1 189 ? -6.125 -0.509 18.915 1.00 79.56 189 TYR A CA 1
ATOM 1441 C C . TYR A 1 189 ? -6.037 -0.760 17.396 1.00 79.56 189 TYR A C 1
ATOM 1443 O O . TYR A 1 189 ? -5.578 -1.819 16.980 1.00 79.56 189 TYR A O 1
ATOM 1451 N N . LEU A 1 190 ? -6.471 0.194 16.565 1.00 81.75 190 LEU A N 1
ATOM 1452 C CA . LEU A 1 190 ? -6.348 0.151 15.104 1.00 81.75 190 LEU A CA 1
ATOM 1453 C C . LEU A 1 190 ? -5.099 0.869 14.593 1.00 81.75 190 LEU A C 1
ATOM 1455 O O . LEU A 1 190 ? -4.795 0.792 13.402 1.00 81.75 190 LEU A O 1
ATOM 1459 N N . LYS A 1 191 ? -4.393 1.598 15.463 1.00 81.88 191 LYS A N 1
ATOM 1460 C CA . LYS A 1 191 ? -3.152 2.265 15.077 1.00 81.88 191 LYS A CA 1
ATOM 1461 C C . LYS A 1 191 ? -2.090 1.200 14.791 1.00 81.88 191 LYS A C 1
ATOM 1463 O O . LYS A 1 191 ? -2.008 0.217 15.530 1.00 81.88 191 LYS A O 1
ATOM 1468 N N . PRO A 1 192 ? -1.295 1.364 13.723 1.00 80.06 192 PRO A N 1
ATOM 1469 C CA . PRO A 1 192 ? -0.319 0.359 13.343 1.00 80.06 192 PRO A CA 1
ATOM 1470 C C . PRO A 1 192 ? 0.766 0.220 14.408 1.00 80.06 192 PRO A C 1
ATOM 1472 O O . PRO A 1 192 ? 1.244 1.211 14.964 1.00 80.06 192 PRO A O 1
ATOM 1475 N N . VAL A 1 193 ? 1.196 -1.015 14.638 1.00 77.88 193 VAL A N 1
ATOM 1476 C CA . VAL A 1 193 ? 2.407 -1.305 15.401 1.00 77.88 193 VAL A CA 1
ATOM 1477 C C . VAL A 1 193 ? 3.574 -1.345 14.422 1.00 77.88 193 VAL A C 1
ATOM 1479 O O . VAL A 1 193 ? 3.605 -2.186 13.524 1.00 77.88 193 VAL A O 1
ATOM 1482 N N . GLY A 1 194 ? 4.509 -0.409 14.569 1.00 74.88 194 GLY A N 1
ATOM 1483 C CA . GLY A 1 194 ? 5.768 -0.440 13.832 1.00 74.88 194 GLY A CA 1
ATOM 1484 C C . GLY A 1 194 ? 6.668 -1.556 14.347 1.00 74.88 194 GLY A C 1
ATOM 1485 O O . GLY A 1 194 ? 6.766 -1.732 15.558 1.00 74.88 194 GLY A O 1
ATOM 1486 N N . LEU A 1 195 ? 7.325 -2.280 13.446 1.00 72.69 195 LEU A N 1
ATOM 1487 C CA . LEU A 1 195 ? 8.432 -3.185 13.743 1.00 72.69 195 LEU A CA 1
ATOM 1488 C C . LEU A 1 195 ? 9.648 -2.805 12.884 1.00 72.69 195 LEU A C 1
ATOM 1490 O O . LEU A 1 195 ? 9.504 -2.236 11.802 1.00 72.69 195 LEU A O 1
ATOM 1494 N N . THR A 1 196 ? 10.846 -3.098 13.374 1.00 68.31 196 THR A N 1
ATOM 1495 C CA . THR A 1 196 ? 12.109 -2.945 12.645 1.00 68.31 196 THR A CA 1
ATOM 1496 C C . THR A 1 196 ? 12.310 -4.087 11.644 1.00 68.31 196 THR A C 1
ATOM 1498 O O . THR A 1 196 ? 11.520 -5.033 11.575 1.00 68.31 196 THR A O 1
ATOM 1501 N N . GLU A 1 197 ? 13.398 -4.020 10.871 1.00 65.25 197 GLU A N 1
ATOM 1502 C CA . GLU A 1 197 ? 13.834 -5.108 9.982 1.00 65.25 197 GLU A CA 1
ATOM 1503 C C . GLU A 1 197 ? 14.110 -6.429 10.720 1.00 65.25 197 GLU A C 1
ATOM 1505 O O . GLU A 1 197 ? 13.954 -7.500 10.134 1.00 65.25 197 GLU A O 1
ATOM 1510 N N . ASP A 1 198 ? 14.409 -6.349 12.018 1.00 70.75 198 ASP A N 1
ATOM 1511 C CA . ASP A 1 198 ? 14.629 -7.486 12.912 1.00 70.75 198 ASP A CA 1
ATOM 1512 C C . ASP A 1 198 ? 13.340 -7.947 13.627 1.00 70.75 198 ASP A C 1
ATOM 1514 O O . ASP A 1 198 ? 13.377 -8.816 14.495 1.00 70.75 198 ASP A O 1
ATOM 1518 N N . LEU A 1 199 ? 12.176 -7.406 13.232 1.00 68.94 199 LEU A N 1
ATOM 1519 C CA . LEU A 1 199 ? 10.856 -7.658 13.834 1.00 68.94 199 LEU A CA 1
ATOM 1520 C C . LEU A 1 199 ? 10.732 -7.191 15.295 1.00 68.94 199 LEU A C 1
ATOM 1522 O O . LEU A 1 199 ? 9.848 -7.644 16.025 1.00 68.94 199 LEU A O 1
ATOM 1526 N N . GLU A 1 200 ? 11.581 -6.257 15.714 1.00 62.19 200 GLU A N 1
ATOM 1527 C CA . GLU A 1 200 ? 11.567 -5.666 17.051 1.00 62.19 200 GLU A CA 1
ATOM 1528 C C . GLU A 1 200 ? 10.718 -4.394 17.062 1.00 62.19 200 GLU A C 1
ATOM 1530 O O . GLU A 1 200 ? 10.572 -3.713 16.050 1.00 62.19 200 GLU A O 1
ATOM 1535 N N . ASN A 1 201 ? 10.145 -4.029 18.208 1.00 61.34 201 ASN A N 1
ATOM 1536 C CA . ASN A 1 201 ? 9.459 -2.746 18.326 1.00 61.34 201 ASN A CA 1
ATOM 1537 C C . ASN A 1 201 ? 10.508 -1.611 18.272 1.00 61.34 201 ASN A C 1
ATOM 1539 O O . ASN A 1 201 ? 11.310 -1.516 19.199 1.00 61.34 201 ASN A O 1
ATOM 1543 N N . PRO A 1 202 ? 10.486 -0.696 17.280 1.00 53.75 202 PRO A N 1
ATOM 1544 C CA . PRO A 1 202 ? 11.448 0.405 17.175 1.00 53.75 202 PRO A CA 1
ATOM 1545 C C . PRO A 1 202 ? 11.332 1.413 18.328 1.00 53.75 202 PRO A C 1
ATOM 1547 O O . PRO A 1 202 ? 12.179 2.289 18.478 1.00 53.75 202 PRO A O 1
ATOM 1550 N N . TYR A 1 203 ? 10.273 1.311 19.135 1.00 51.91 203 TYR A N 1
ATOM 1551 C CA . TYR A 1 203 ? 10.054 2.091 20.348 1.00 51.91 203 TYR A CA 1
ATOM 1552 C C . TYR A 1 203 ? 10.302 1.281 21.632 1.00 51.91 203 TYR A C 1
ATOM 1554 O O . TYR A 1 203 ? 9.947 1.752 22.715 1.00 51.91 203 TYR A O 1
ATOM 1562 N N . SER A 1 204 ? 10.883 0.077 21.525 1.00 53.28 204 SER A N 1
ATOM 1563 C CA . SER A 1 204 ? 11.427 -0.687 22.653 1.00 53.28 204 SER A CA 1
ATOM 1564 C C . SER A 1 204 ? 12.427 0.199 23.397 1.00 53.28 204 SER A C 1
ATOM 1566 O O . SER A 1 204 ? 13.470 0.571 22.866 1.00 53.28 204 SER A O 1
ATOM 1568 N N . ARG A 1 205 ? 12.069 0.621 24.614 1.00 49.41 205 ARG A N 1
ATOM 1569 C CA . ARG A 1 205 ? 12.930 1.444 25.482 1.00 49.41 205 ARG A CA 1
ATOM 1570 C C . ARG A 1 205 ? 13.877 0.604 26.343 1.00 49.41 205 ARG A C 1
ATOM 1572 O O . ARG A 1 205 ? 14.730 1.174 27.020 1.00 49.41 205 ARG A O 1
ATOM 1579 N N . ASP A 1 206 ? 13.734 -0.719 26.287 1.00 50.44 206 ASP A N 1
ATOM 1580 C CA . ASP A 1 206 ? 14.392 -1.657 27.201 1.00 50.44 206 ASP A CA 1
ATOM 1581 C C . ASP A 1 206 ? 15.654 -2.298 26.601 1.00 50.44 206 ASP A C 1
ATOM 1583 O O . ASP A 1 206 ? 16.336 -3.079 27.266 1.00 50.44 206 ASP A O 1
ATOM 1587 N N . GLU A 1 207 ? 16.024 -1.946 25.368 1.00 51.25 207 GLU A N 1
ATOM 1588 C CA . GLU A 1 207 ? 17.199 -2.504 24.704 1.00 51.25 207 GLU A CA 1
ATOM 1589 C C . GLU A 1 207 ? 18.349 -1.497 24.678 1.00 51.25 207 GLU A C 1
ATOM 1591 O O . GLU A 1 207 ? 18.298 -0.449 24.031 1.00 51.25 207 GLU A O 1
ATOM 1596 N N . ARG A 1 208 ? 19.427 -1.822 25.404 1.00 54.88 208 ARG A N 1
ATOM 1597 C CA . ARG A 1 208 ? 20.698 -1.089 25.337 1.00 54.88 208 ARG A CA 1
ATOM 1598 C C . ARG A 1 208 ? 21.345 -1.310 23.964 1.00 54.88 208 ARG A C 1
ATOM 1600 O O . ARG A 1 208 ? 22.255 -2.127 23.831 1.00 54.88 208 ARG A O 1
ATOM 1607 N N . ASP A 1 209 ? 20.903 -0.591 22.939 1.00 58.94 209 ASP A N 1
ATOM 1608 C CA . ASP A 1 209 ? 21.557 -0.635 21.631 1.00 58.94 209 ASP A CA 1
ATOM 1609 C C . ASP A 1 209 ? 22.856 0.183 21.662 1.00 58.94 209 ASP A C 1
ATOM 1611 O O . ASP A 1 209 ? 22.868 1.410 21.797 1.00 58.94 209 ASP A O 1
ATOM 1615 N N . TRP A 1 210 ? 23.981 -0.521 21.512 1.00 57.12 210 TRP A N 1
ATOM 1616 C CA . TRP A 1 210 ? 25.335 0.031 21.541 1.00 57.12 210 TRP A CA 1
ATOM 1617 C C . TRP A 1 210 ? 25.553 1.189 20.554 1.00 57.12 210 TRP A C 1
ATOM 1619 O O . TRP A 1 210 ? 26.463 1.995 20.767 1.00 57.12 210 TRP A O 1
ATOM 1629 N N . ARG A 1 211 ? 24.746 1.299 19.491 1.00 55.56 211 ARG A N 1
ATOM 1630 C CA . ARG A 1 211 ? 24.829 2.371 18.488 1.00 55.56 211 ARG A CA 1
ATOM 1631 C C . ARG A 1 211 ? 24.462 3.748 19.046 1.00 55.56 211 ARG A C 1
ATOM 1633 O O . ARG A 1 211 ? 24.949 4.743 18.513 1.00 55.56 211 ARG A O 1
ATOM 1640 N N . TYR A 1 212 ? 23.665 3.818 20.113 1.00 55.16 212 TYR A N 1
ATOM 1641 C CA . TYR A 1 212 ? 23.188 5.082 20.691 1.00 55.16 212 TYR A CA 1
ATOM 1642 C C . TYR A 1 212 ? 24.005 5.578 21.890 1.00 55.16 212 TYR A C 1
ATOM 1644 O O . TYR A 1 212 ? 23.758 6.680 22.371 1.00 55.16 212 TYR A O 1
ATOM 1652 N N . TYR A 1 213 ? 25.002 4.806 22.332 1.00 63.41 213 TYR A N 1
ATOM 1653 C CA . TYR A 1 213 ? 25.815 5.113 23.509 1.00 63.41 213 TYR A CA 1
ATOM 1654 C C . TYR A 1 213 ? 27.300 5.226 23.155 1.00 63.41 213 TYR A C 1
ATOM 1656 O O . TYR A 1 213 ? 27.862 4.391 22.428 1.00 63.41 213 TYR A O 1
ATOM 1664 N N . THR A 1 214 ? 27.964 6.234 23.717 1.00 76.25 214 THR A N 1
ATOM 1665 C CA . THR A 1 214 ? 29.429 6.326 23.732 1.00 76.25 214 THR A CA 1
ATOM 1666 C C . THR A 1 214 ? 30.034 5.129 24.477 1.00 76.25 214 THR A C 1
ATOM 1668 O O . THR A 1 214 ? 29.356 4.506 25.295 1.00 76.25 214 THR A O 1
ATOM 1671 N N . PRO A 1 215 ? 31.313 4.780 24.236 1.00 77.88 215 PRO A N 1
ATOM 1672 C CA . PRO A 1 215 ? 31.969 3.692 24.963 1.00 77.88 215 PRO A CA 1
ATOM 1673 C C . PRO A 1 215 ? 31.834 3.810 26.487 1.00 77.88 215 PRO A C 1
ATOM 1675 O O . PRO A 1 215 ? 31.640 2.805 27.151 1.00 77.88 215 PRO A O 1
ATOM 1678 N N . GLN A 1 216 ? 31.867 5.034 27.018 1.00 78.19 216 GLN A N 1
ATOM 1679 C CA . GLN A 1 216 ? 31.740 5.317 28.446 1.00 78.19 216 GLN A CA 1
ATOM 1680 C C . GLN A 1 216 ? 30.314 5.104 28.973 1.00 78.19 216 GLN A C 1
ATOM 1682 O O . GLN A 1 216 ? 30.148 4.642 30.096 1.00 78.19 216 GLN A O 1
ATOM 1687 N N . GLU A 1 217 ? 29.287 5.422 28.181 1.00 68.38 217 GLU A N 1
ATOM 1688 C CA . GLU A 1 217 ? 27.878 5.257 28.575 1.00 68.38 217 GLU A CA 1
ATOM 1689 C C . GLU A 1 217 ? 27.441 3.786 28.590 1.00 68.38 217 GLU A C 1
ATOM 1691 O O . GLU A 1 217 ? 26.568 3.409 29.365 1.00 68.38 217 GLU A O 1
ATOM 1696 N N . ARG A 1 218 ? 28.090 2.931 27.789 1.00 70.31 218 ARG A N 1
ATOM 1697 C CA . ARG A 1 218 ? 27.836 1.477 27.762 1.00 70.31 218 ARG A CA 1
ATOM 1698 C C . ARG A 1 218 ? 28.253 0.771 29.050 1.00 70.31 218 ARG A C 1
ATOM 1700 O O . ARG A 1 218 ? 27.674 -0.259 29.390 1.00 70.31 218 ARG A O 1
ATOM 1707 N N . ASP A 1 219 ? 29.246 1.321 29.742 1.00 76.38 219 ASP A N 1
ATOM 1708 C CA . ASP A 1 219 ? 29.798 0.753 30.972 1.00 76.38 219 ASP A CA 1
ATOM 1709 C C . ASP A 1 219 ? 28.973 1.129 32.217 1.00 76.38 219 ASP A C 1
ATOM 1711 O O . ASP A 1 219 ? 29.246 0.621 33.305 1.00 76.38 219 ASP A O 1
ATOM 1715 N N . ILE A 1 220 ? 27.960 1.998 32.079 1.00 71.12 220 ILE A N 1
ATOM 1716 C CA . ILE A 1 220 ? 27.085 2.419 33.179 1.00 71.12 220 ILE A CA 1
ATOM 1717 C C . ILE A 1 220 ? 25.985 1.360 33.383 1.00 71.12 220 ILE A C 1
ATOM 1719 O O . ILE A 1 220 ? 25.164 1.135 32.487 1.00 71.12 220 ILE A O 1
ATOM 1723 N N . PRO A 1 221 ? 25.929 0.688 34.549 1.00 60.56 221 PRO A N 1
ATOM 1724 C CA . PRO A 1 221 ? 24.807 -0.175 34.897 1.00 60.56 221 PRO A CA 1
ATOM 1725 C C . PRO A 1 221 ? 23.542 0.679 35.056 1.00 60.56 221 PRO A C 1
ATOM 1727 O O . PRO A 1 221 ? 23.568 1.663 35.786 1.00 60.56 221 PRO A O 1
ATOM 1730 N N . ASP A 1 222 ? 22.461 0.302 34.371 1.00 61.78 222 ASP A N 1
ATO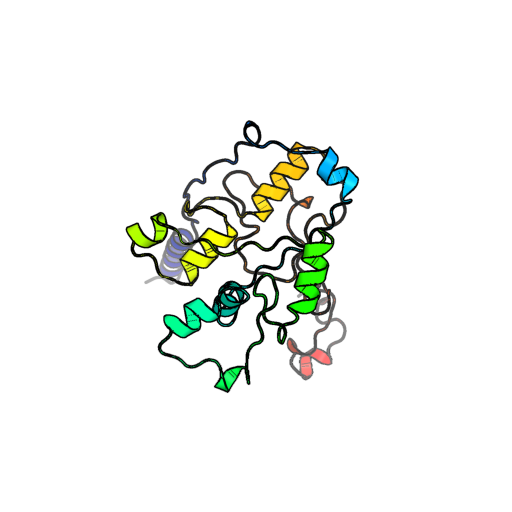M 1731 C CA . ASP A 1 222 ? 21.123 0.903 34.501 1.00 61.78 222 ASP A CA 1
ATOM 1732 C C . ASP A 1 222 ? 21.045 2.413 34.212 1.00 61.78 222 ASP A C 1
ATOM 1734 O O . ASP A 1 222 ? 20.355 3.168 34.888 1.00 61.78 222 ASP A O 1
ATOM 1738 N N . TYR A 1 223 ? 21.706 2.848 33.132 1.00 56.59 223 TYR A N 1
ATOM 1739 C CA . TYR A 1 223 ? 21.698 4.239 32.647 1.00 56.59 223 TYR A CA 1
ATOM 1740 C C . TYR A 1 223 ? 20.292 4.864 32.497 1.00 56.59 223 TYR A C 1
ATOM 1742 O O . TYR A 1 223 ? 20.145 6.074 32.634 1.00 56.59 223 TYR A O 1
ATOM 1750 N N . ASN A 1 224 ? 19.261 4.055 32.222 1.00 51.88 224 ASN A N 1
ATOM 1751 C CA . ASN A 1 224 ? 17.886 4.528 32.017 1.00 51.88 224 ASN A CA 1
ATOM 1752 C C . ASN A 1 224 ? 17.031 4.568 33.304 1.00 51.88 224 ASN A C 1
ATOM 1754 O O . ASN A 1 224 ? 15.926 5.103 33.249 1.00 51.88 224 ASN A O 1
ATOM 1758 N N . ASP A 1 225 ? 17.523 4.044 34.435 1.00 48.78 225 ASP A N 1
ATOM 1759 C CA . ASP A 1 225 ? 16.789 3.985 35.714 1.00 48.78 225 ASP A CA 1
ATOM 1760 C C . ASP A 1 225 ? 17.287 5.002 36.756 1.00 48.78 225 ASP A C 1
ATOM 1762 O O . ASP A 1 225 ? 16.830 4.973 37.898 1.00 48.78 225 ASP A O 1
ATOM 1766 N N . ASP A 1 226 ? 18.193 5.921 36.397 1.00 42.16 226 ASP A N 1
ATOM 1767 C CA . ASP A 1 226 ? 18.623 6.993 37.303 1.00 42.16 226 ASP A CA 1
ATOM 1768 C C . ASP A 1 226 ? 17.611 8.160 37.258 1.00 42.16 226 ASP A C 1
ATOM 1770 O O . ASP A 1 226 ? 17.512 8.855 36.239 1.00 42.16 226 ASP A O 1
ATOM 1774 N N . PRO A 1 227 ? 16.814 8.399 38.320 1.00 42.78 227 PRO A N 1
ATOM 1775 C CA . PRO A 1 227 ? 15.868 9.498 38.361 1.00 42.78 227 PRO A CA 1
ATOM 1776 C C . PRO A 1 227 ? 16.623 10.769 38.765 1.00 42.78 227 PRO A C 1
ATOM 1778 O O . PRO A 1 227 ? 16.610 11.164 39.934 1.00 42.78 227 PRO A O 1
ATOM 1781 N N . ALA A 1 228 ? 17.293 11.399 37.802 1.00 39.66 228 ALA A N 1
ATOM 1782 C CA . ALA A 1 228 ? 17.800 12.764 37.941 1.00 39.66 228 ALA A CA 1
ATOM 1783 C C . ALA A 1 228 ? 16.754 13.800 37.500 1.00 39.66 228 ALA A C 1
ATOM 1785 O O . ALA A 1 228 ? 16.184 13.651 36.393 1.00 39.66 228 ALA A O 1
#

pLDDT: mean 70.37, std 14.35, range [34.0, 89.44]